Protein AF-A0A416V7M0-F1 (afdb_monomer_lite)

Struc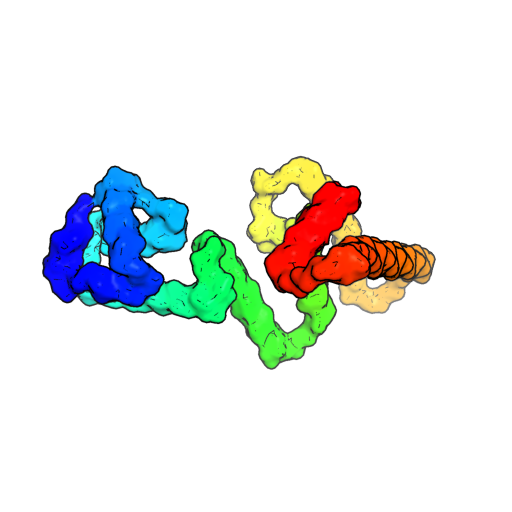ture (mmCIF, N/CA/C/O backbone):
data_AF-A0A416V7M0-F1
#
_entry.id   AF-A0A416V7M0-F1
#
loop_
_atom_site.group_PDB
_atom_site.id
_atom_site.type_symbol
_atom_site.label_atom_id
_atom_site.label_alt_id
_atom_site.label_comp_id
_atom_site.label_asym_id
_atom_site.label_entity_id
_atom_site.label_seq_id
_atom_site.pdbx_PDB_ins_code
_atom_site.Cartn_x
_atom_site.Cartn_y
_atom_site.Cartn_z
_atom_site.occupancy
_atom_site.B_iso_or_equiv
_atom_site.auth_seq_id
_atom_site.auth_comp_id
_atom_site.auth_asym_id
_atom_site.auth_atom_id
_atom_site.pdbx_PDB_model_num
ATOM 1 N N . MET A 1 1 ? -27.512 7.266 23.190 1.00 80.06 1 MET A N 1
ATOM 2 C CA . MET A 1 1 ? -26.837 6.676 24.370 1.00 80.06 1 MET A CA 1
ATOM 3 C C . MET A 1 1 ? -26.016 7.768 25.047 1.00 80.06 1 MET A C 1
ATOM 5 O O . MET A 1 1 ? -25.569 8.649 24.335 1.00 80.06 1 MET A O 1
ATOM 9 N N . ASP A 1 2 ? -25.856 7.752 26.376 1.00 90.38 2 ASP A N 1
ATOM 10 C CA . ASP A 1 2 ? -24.913 8.641 27.085 1.00 90.38 2 ASP A CA 1
ATOM 11 C C . ASP A 1 2 ? -23.669 7.822 27.453 1.00 90.38 2 ASP A C 1
ATOM 13 O O . ASP A 1 2 ? -23.669 7.055 28.424 1.00 90.38 2 ASP A O 1
ATOM 17 N N . ILE A 1 3 ? -22.623 7.954 26.639 1.00 91.94 3 ILE A N 1
ATOM 18 C CA . ILE A 1 3 ? -21.370 7.204 26.756 1.00 91.94 3 ILE A CA 1
ATOM 19 C C . ILE A 1 3 ? -20.669 7.562 28.067 1.00 91.94 3 ILE A C 1
ATOM 21 O O . ILE A 1 3 ? -20.147 6.688 28.759 1.00 91.94 3 ILE A O 1
ATOM 25 N N . LYS A 1 4 ? -20.701 8.834 28.481 1.00 91.19 4 LYS A N 1
ATOM 26 C CA . LYS A 1 4 ? -20.051 9.277 29.726 1.00 91.19 4 LYS A CA 1
ATOM 27 C C . LYS A 1 4 ? -20.715 8.672 30.958 1.00 91.19 4 LYS A C 1
ATOM 29 O O . LYS A 1 4 ? -20.049 8.428 31.969 1.00 91.19 4 LYS A O 1
ATOM 34 N N . ARG A 1 5 ? -22.033 8.473 30.924 1.00 91.56 5 ARG A N 1
ATOM 35 C CA . ARG A 1 5 ? -22.774 7.784 31.985 1.00 91.56 5 ARG A CA 1
ATOM 36 C C . ARG A 1 5 ? -22.501 6.283 31.970 1.00 91.56 5 ARG A C 1
ATOM 38 O O . ARG A 1 5 ? -22.288 5.724 33.043 1.00 91.56 5 ARG A O 1
ATOM 45 N N . TYR A 1 6 ? -22.458 5.660 30.795 1.00 92.44 6 TYR A N 1
ATOM 46 C CA . TYR A 1 6 ? -22.129 4.240 30.656 1.00 92.44 6 TYR A CA 1
ATOM 47 C C . TYR A 1 6 ? -20.731 3.914 31.204 1.00 92.44 6 TYR A C 1
ATOM 49 O O . TYR A 1 6 ? -20.615 3.069 32.089 1.00 92.44 6 TYR A O 1
ATOM 57 N N . LEU A 1 7 ? -19.698 4.660 30.790 1.00 92.81 7 LEU A N 1
ATOM 58 C CA . LEU A 1 7 ? -18.319 4.485 31.269 1.00 92.81 7 LEU A CA 1
ATOM 59 C C . LEU A 1 7 ? -18.220 4.581 32.799 1.00 92.81 7 LEU A C 1
ATOM 61 O O . LEU A 1 7 ? -17.583 3.746 33.440 1.00 92.81 7 LEU A O 1
ATOM 65 N N . ARG A 1 8 ? -18.922 5.551 33.405 1.00 92.06 8 ARG A N 1
ATOM 66 C CA . ARG A 1 8 ? -19.025 5.665 34.870 1.00 92.06 8 ARG A CA 1
ATOM 67 C C . ARG A 1 8 ? -19.707 4.451 35.501 1.00 92.06 8 ARG A C 1
ATOM 69 O O . ARG A 1 8 ? -19.264 4.006 36.554 1.00 92.06 8 ARG A O 1
ATOM 76 N N . GLY A 1 9 ? -20.747 3.915 34.862 1.00 90.62 9 GLY A N 1
ATOM 77 C CA . GLY A 1 9 ? -21.463 2.720 35.314 1.00 90.62 9 GLY A CA 1
ATOM 78 C C . GLY A 1 9 ? -20.586 1.467 35.374 1.00 90.62 9 GLY A C 1
ATOM 79 O O . GLY A 1 9 ? -20.743 0.666 36.290 1.00 90.62 9 GLY A O 1
ATOM 80 N N . ILE A 1 10 ? -19.620 1.334 34.462 1.00 92.19 10 ILE A N 1
ATOM 81 C CA . ILE A 1 10 ? -18.652 0.222 34.444 1.00 92.19 10 ILE A CA 1
ATOM 82 C C . ILE A 1 10 ? -17.321 0.554 35.146 1.00 92.19 10 ILE A C 1
ATOM 84 O O . ILE A 1 10 ? -16.416 -0.279 35.207 1.00 92.19 10 ILE A O 1
ATOM 88 N N . GLY A 1 11 ? -17.199 1.753 35.725 1.00 91.94 11 GLY A N 1
ATOM 89 C CA . GLY A 1 11 ? -16.024 2.183 36.484 1.00 91.94 11 GLY A CA 1
ATOM 90 C C . GLY A 1 11 ? -14.789 2.485 35.632 1.00 91.94 11 GLY A C 1
ATOM 91 O O . GLY A 1 11 ? -13.674 2.323 36.119 1.00 91.94 11 GLY A O 1
ATOM 92 N N . ILE A 1 12 ? -14.970 2.905 34.378 1.00 92.00 12 ILE A N 1
ATOM 93 C CA . ILE A 1 12 ? -13.888 3.311 33.473 1.00 92.00 12 ILE A CA 1
ATOM 94 C C . ILE A 1 12 ? -13.884 4.830 33.350 1.00 92.00 12 ILE A C 1
ATOM 96 O O . ILE A 1 12 ? -14.918 5.453 33.093 1.00 92.00 12 ILE A O 1
ATOM 100 N N . THR A 1 13 ? -12.717 5.452 33.526 1.00 92.25 13 THR A N 1
ATOM 101 C CA . THR A 1 13 ? -12.607 6.893 33.310 1.00 92.25 13 THR A CA 1
ATOM 102 C C . THR A 1 13 ? -12.435 7.190 31.825 1.00 92.25 13 THR A C 1
ATOM 104 O O . THR A 1 13 ? -11.845 6.425 31.065 1.00 92.25 13 THR A O 1
ATOM 107 N N . GLN A 1 14 ? -12.900 8.359 31.392 1.00 91.62 14 GLN A N 1
ATOM 108 C CA . GLN A 1 14 ? -12.634 8.818 30.029 1.00 91.62 14 GLN A CA 1
ATOM 109 C C . GLN A 1 14 ? -11.123 8.993 29.756 1.00 91.62 14 GLN A C 1
ATOM 111 O O . GLN A 1 14 ? -10.710 8.996 28.604 1.00 91.62 14 GLN A O 1
ATOM 116 N N . THR A 1 15 ? -10.294 9.159 30.793 1.00 92.56 15 THR A N 1
ATOM 117 C CA . THR A 1 15 ? -8.835 9.247 30.640 1.00 92.56 15 THR A CA 1
ATOM 118 C C . THR A 1 15 ? -8.250 7.880 30.340 1.00 92.56 15 THR A C 1
ATOM 120 O O . THR A 1 15 ? -7.436 7.770 29.432 1.00 92.56 15 THR A O 1
ATOM 123 N N . ASP A 1 16 ? -8.727 6.837 31.020 1.00 91.00 16 ASP A N 1
ATOM 124 C CA . ASP A 1 16 ? -8.324 5.462 30.722 1.00 91.00 16 ASP A CA 1
ATOM 125 C C . ASP A 1 16 ? -8.718 5.074 29.295 1.00 91.00 16 ASP A C 1
ATOM 127 O O . ASP A 1 16 ? -7.913 4.495 28.570 1.00 91.00 16 ASP A O 1
ATOM 131 N N . LEU A 1 17 ? -9.932 5.447 28.871 1.00 93.44 17 LEU A N 1
ATOM 132 C CA . LEU A 1 17 ? -10.401 5.240 27.500 1.00 93.44 17 LEU A CA 1
ATOM 133 C C . LEU A 1 17 ? -9.522 5.985 26.485 1.00 93.44 17 LEU A C 1
ATOM 135 O O . LEU A 1 17 ? -9.071 5.381 25.519 1.00 93.44 17 LEU A O 1
ATOM 139 N N . ALA A 1 18 ? -9.240 7.272 26.712 1.00 93.94 18 ALA A N 1
ATOM 140 C CA . ALA A 1 18 ? -8.410 8.070 25.808 1.00 93.94 18 ALA A CA 1
ATOM 141 C C . ALA A 1 18 ? -6.999 7.493 25.670 1.00 93.94 18 ALA A C 1
ATOM 143 O O . ALA A 1 18 ? -6.513 7.329 24.556 1.00 93.94 18 ALA A O 1
ATOM 144 N N . ASN A 1 19 ? -6.383 7.119 26.794 1.00 91.75 19 ASN A N 1
ATOM 145 C CA . ASN A 1 19 ? -5.049 6.531 26.809 1.00 91.75 19 ASN A CA 1
ATOM 146 C C . ASN A 1 19 ? -5.011 5.203 26.047 1.00 91.75 19 ASN A C 1
ATOM 148 O O . ASN A 1 19 ? -4.091 4.984 25.273 1.00 91.75 19 ASN A O 1
ATOM 152 N N . ARG A 1 20 ? -6.011 4.331 26.226 1.00 91.06 20 ARG A N 1
ATOM 153 C CA . ARG A 1 20 ? -6.075 3.034 25.528 1.00 91.06 20 ARG A CA 1
ATOM 154 C C . ARG A 1 20 ? -6.369 3.158 24.036 1.00 91.06 20 ARG A C 1
ATOM 156 O O . ARG A 1 20 ? -5.958 2.296 23.273 1.00 91.06 20 ARG A O 1
ATOM 163 N N . LEU A 1 21 ? -7.069 4.215 23.633 1.00 92.31 21 LEU A N 1
ATOM 164 C CA . LEU A 1 21 ? -7.324 4.531 22.228 1.00 92.31 21 LEU A CA 1
ATOM 165 C C . LEU A 1 21 ? -6.233 5.413 21.602 1.00 92.31 21 LEU A C 1
ATOM 167 O O . LEU A 1 21 ? -6.394 5.825 20.462 1.00 92.31 21 LEU A O 1
ATOM 171 N N . HIS A 1 22 ? -5.168 5.745 22.342 1.00 91.50 22 HIS A N 1
ATOM 172 C CA . HIS A 1 22 ? -4.097 6.652 21.907 1.00 91.50 22 HIS A CA 1
ATOM 173 C C . HIS A 1 22 ? -4.629 8.012 21.404 1.00 91.50 22 HIS A C 1
ATOM 175 O O . HIS A 1 22 ? -4.076 8.653 20.511 1.00 91.50 22 HIS A O 1
ATOM 181 N N . LEU A 1 23 ? -5.721 8.489 22.008 1.00 92.50 23 LEU A N 1
ATOM 182 C CA . LEU A 1 23 ? -6.356 9.759 21.679 1.00 92.50 23 LEU A CA 1
ATOM 183 C C . LEU A 1 23 ? -6.034 10.822 22.723 1.00 92.50 23 LEU A C 1
ATOM 185 O O . LEU A 1 23 ? -5.986 10.566 23.927 1.00 92.50 23 LEU A O 1
ATOM 189 N N . SER A 1 24 ? -5.940 12.072 22.272 1.00 94.00 24 SER A N 1
ATOM 190 C CA . SER A 1 24 ? -6.002 13.197 23.200 1.00 94.00 24 SER A CA 1
ATOM 191 C C . SER A 1 24 ? -7.387 13.258 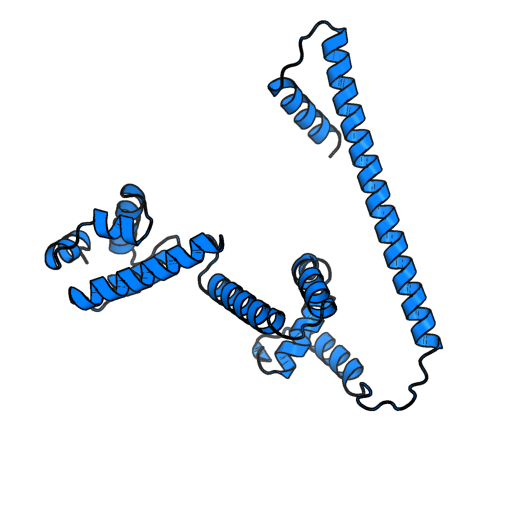23.861 1.00 94.00 24 SER A C 1
ATOM 193 O O . SER A 1 24 ? -8.406 12.926 23.245 1.00 94.00 24 SER A O 1
ATOM 195 N N . ARG A 1 25 ? -7.449 13.736 25.109 1.00 93.88 25 ARG A N 1
ATOM 196 C CA . ARG A 1 25 ? -8.721 13.967 25.813 1.00 93.88 25 ARG A CA 1
ATOM 197 C C . ARG A 1 25 ? -9.705 14.828 25.004 1.00 93.88 25 ARG A C 1
ATOM 199 O O . ARG A 1 25 ? -10.850 14.397 24.874 1.00 93.88 25 ARG A O 1
ATOM 206 N N . PRO A 1 26 ? -9.291 15.971 24.419 1.00 95.69 26 PRO A N 1
ATOM 207 C CA . PRO A 1 26 ? -10.157 16.752 23.538 1.00 95.69 26 PRO A CA 1
ATOM 208 C C . PRO A 1 26 ? -10.666 15.971 22.322 1.00 95.69 26 PRO A C 1
ATOM 210 O O . PRO A 1 26 ? -11.843 16.080 21.984 1.00 95.69 26 PRO A O 1
ATOM 213 N N . THR A 1 27 ? -9.812 15.162 21.685 1.00 94.06 27 THR A N 1
ATOM 214 C CA . THR A 1 27 ? -10.209 14.350 20.523 1.00 94.06 27 THR A CA 1
ATOM 215 C C . THR A 1 27 ? -11.259 13.315 20.911 1.00 94.06 27 THR A C 1
ATOM 217 O O . THR A 1 27 ? -12.282 13.212 20.239 1.00 94.06 27 THR A O 1
ATOM 220 N N . LEU A 1 28 ? -11.060 12.607 22.029 1.00 95.56 28 LEU A N 1
ATOM 221 C CA . LEU A 1 28 ? -12.043 11.650 22.537 1.00 95.56 28 LEU A CA 1
ATOM 222 C C . LEU A 1 28 ? -13.387 12.329 22.837 1.00 95.56 28 LEU A C 1
ATOM 224 O O . LEU A 1 28 ? -14.432 11.818 22.446 1.00 95.56 28 LEU A O 1
ATOM 228 N N . ASP A 1 29 ? -13.377 13.473 23.524 1.00 94.81 29 ASP A N 1
ATOM 229 C CA . ASP A 1 29 ? -14.609 14.195 23.863 1.00 94.81 29 ASP A CA 1
ATOM 230 C C . ASP A 1 29 ? -15.341 14.707 22.603 1.00 94.81 29 ASP A C 1
ATOM 232 O O . ASP A 1 29 ? -16.577 14.688 22.560 1.00 94.81 29 ASP A O 1
ATOM 236 N N . SER A 1 30 ? -14.598 15.089 21.558 1.00 95.06 30 SER A N 1
ATOM 237 C CA . SER A 1 30 ? -15.151 15.418 20.238 1.00 95.06 30 SER A CA 1
ATOM 238 C C . SER A 1 30 ? -15.817 14.204 19.580 1.00 95.06 30 SER A C 1
ATOM 240 O O . SER A 1 30 ? -16.979 14.287 19.183 1.00 95.06 30 SER A O 1
ATOM 242 N N . TYR A 1 31 ? -15.134 13.054 19.540 1.00 95.62 31 TYR A N 1
ATOM 243 C CA . TYR A 1 31 ? -15.673 11.818 18.959 1.00 95.62 31 TYR A CA 1
ATOM 244 C C . TYR A 1 31 ? -16.894 11.296 19.713 1.00 95.62 31 TYR A C 1
ATOM 246 O O . TYR A 1 31 ? -17.899 10.993 19.081 1.00 95.62 31 TYR A O 1
ATOM 254 N N . ILE A 1 32 ? -16.879 11.287 21.050 1.00 95.31 32 ILE A N 1
ATOM 255 C CA . ILE A 1 32 ? -18.069 10.949 21.848 1.00 95.31 32 ILE A CA 1
ATOM 256 C C . ILE A 1 32 ? -19.243 11.845 21.444 1.00 95.31 32 ILE A C 1
ATOM 258 O O . ILE A 1 32 ? -20.316 11.347 21.117 1.00 95.31 32 ILE A O 1
ATOM 262 N N . SER A 1 33 ? -19.024 13.161 21.390 1.00 94.94 33 SER A N 1
ATOM 263 C CA . SER 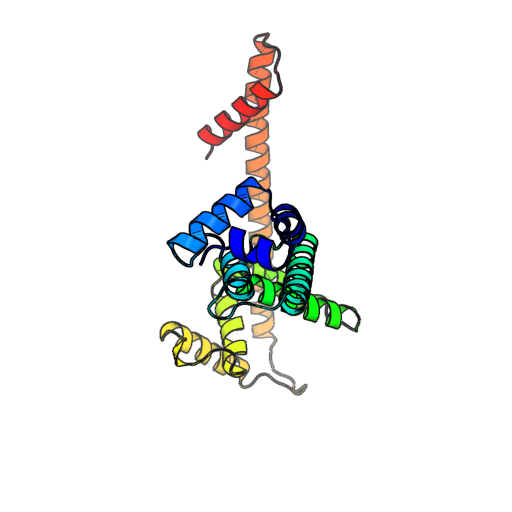A 1 33 ? -20.080 14.117 21.039 1.00 94.94 33 SER A CA 1
ATOM 264 C C . SER A 1 33 ? -20.609 13.921 19.615 1.00 94.94 33 SER A C 1
ATOM 266 O O . SER A 1 33 ? -21.794 14.137 19.363 1.00 94.94 33 SER A O 1
ATOM 268 N N . GLN A 1 34 ? -19.742 13.562 18.667 1.00 95.56 34 GLN A N 1
ATOM 269 C CA . GLN A 1 34 ? -20.115 13.310 17.277 1.00 95.56 34 GLN A CA 1
ATOM 270 C C . GLN A 1 34 ? -20.912 12.004 17.141 1.00 95.56 34 GLN A C 1
ATOM 272 O O . GLN A 1 34 ? -21.977 11.992 16.514 1.00 95.56 34 GLN A O 1
ATOM 277 N N . TYR A 1 35 ? -20.431 10.935 17.774 1.00 95.56 35 TYR A N 1
ATOM 278 C CA . TYR A 1 35 ? -21.045 9.614 17.736 1.00 95.56 35 TYR A CA 1
ATOM 279 C C . TYR A 1 35 ? -22.410 9.600 18.434 1.00 95.56 35 TYR A C 1
ATOM 281 O O . TYR A 1 35 ? -23.381 9.116 17.868 1.00 95.56 35 TYR A O 1
ATOM 289 N N . GLU A 1 36 ? -22.551 10.238 19.601 1.00 93.81 36 GLU A N 1
ATOM 290 C CA . GLU A 1 36 ? -23.847 10.347 20.294 1.00 93.81 36 GLU A CA 1
ATOM 291 C C . GLU A 1 36 ? -24.911 11.094 19.471 1.00 93.81 36 GLU A C 1
ATOM 293 O O . GLU A 1 36 ? -26.104 10.828 19.623 1.00 93.81 36 GLU A O 1
ATOM 298 N N . LYS A 1 37 ? -24.493 12.028 18.602 1.00 93.19 37 LYS A N 1
ATOM 299 C CA . LYS A 1 37 ? -25.394 12.814 17.743 1.00 93.19 37 LYS A CA 1
ATOM 300 C C . LYS A 1 37 ? -25.773 12.108 16.447 1.00 93.19 37 LYS A C 1
ATOM 302 O O . LYS A 1 37 ? -26.892 12.285 15.978 1.00 93.19 37 LYS A O 1
ATOM 307 N N . THR A 1 38 ? -24.825 11.410 15.827 1.00 92.12 38 THR A N 1
ATOM 308 C CA . THR A 1 38 ? -24.955 10.954 14.430 1.00 92.12 38 THR A CA 1
ATOM 309 C C . THR A 1 38 ? -24.792 9.451 14.247 1.00 92.12 38 THR A C 1
ATOM 311 O O . THR A 1 38 ? -25.120 8.947 13.177 1.00 92.12 38 THR A O 1
ATOM 314 N N . GLY A 1 39 ? -24.280 8.744 15.257 1.00 90.12 39 GLY A N 1
ATOM 315 C CA . GLY A 1 39 ? -23.864 7.346 15.148 1.00 90.12 39 GLY A CA 1
ATOM 316 C C . GLY A 1 39 ? -22.697 7.130 14.183 1.00 90.12 39 GLY A C 1
ATOM 317 O O . GLY A 1 39 ? -22.510 6.018 13.717 1.00 90.12 39 GLY A O 1
ATOM 318 N N . LYS A 1 40 ? -21.967 8.191 13.810 1.00 92.31 40 LYS A N 1
ATOM 319 C CA . LYS A 1 40 ? -20.886 8.146 12.818 1.00 92.31 40 LYS A CA 1
ATOM 320 C C . LYS A 1 40 ? -19.697 8.993 13.243 1.00 92.31 40 LYS A C 1
ATOM 322 O O . LYS A 1 40 ? -19.869 9.996 13.939 1.00 92.31 40 LYS A O 1
ATOM 327 N N . LEU A 1 41 ? -18.502 8.632 12.785 1.00 92.94 41 LEU A N 1
ATOM 328 C CA . LEU A 1 41 ? -17.268 9.393 13.000 1.00 92.94 41 LEU A CA 1
ATOM 329 C C . LEU A 1 41 ? -16.597 9.746 11.673 1.00 92.94 41 LEU A C 1
ATOM 331 O O . LEU A 1 41 ? -16.829 9.122 10.647 1.00 92.94 41 LEU A O 1
ATOM 335 N N . SER A 1 42 ? -15.756 10.783 11.685 1.00 86.38 42 SER A N 1
ATOM 336 C CA . SER A 1 42 ? -15.027 11.196 10.478 1.00 86.38 42 SER A CA 1
ATOM 337 C C . SER A 1 42 ? -13.911 10.227 10.085 1.00 86.38 42 SER A C 1
ATOM 339 O O . SER A 1 42 ? -13.600 10.122 8.905 1.00 86.38 42 SER A O 1
ATOM 341 N N . LYS A 1 43 ? -13.307 9.532 11.059 1.00 89.50 43 LYS A N 1
ATOM 342 C CA . LYS A 1 43 ? -12.309 8.481 10.824 1.00 89.50 43 LYS A CA 1
ATOM 343 C C . LYS A 1 43 ? -12.981 7.113 10.934 1.00 89.50 43 LYS A C 1
ATOM 345 O O . LYS A 1 43 ? -13.411 6.747 12.030 1.00 89.50 43 LYS A O 1
ATOM 350 N N . LYS A 1 44 ? -13.021 6.345 9.838 1.00 90.88 44 LYS A N 1
ATOM 351 C CA . LYS A 1 44 ? -13.729 5.055 9.777 1.00 90.88 44 LYS A CA 1
ATOM 352 C C . LYS A 1 44 ? -13.202 4.035 10.787 1.00 90.88 44 LYS A C 1
ATOM 354 O O . LYS A 1 44 ? -13.997 3.367 11.437 1.00 90.88 44 LYS A O 1
ATOM 359 N N . LYS A 1 45 ? -11.881 3.982 11.000 1.00 90.56 45 LYS A N 1
ATOM 360 C CA . LYS A 1 45 ? -11.255 3.155 12.052 1.00 90.56 45 LYS A CA 1
ATOM 361 C C . LYS A 1 45 ? -11.872 3.400 13.428 1.00 90.56 45 LYS A C 1
ATOM 363 O O . LYS A 1 45 ? -12.274 2.464 14.110 1.00 90.56 45 LYS A O 1
ATOM 368 N N . TYR A 1 46 ? -11.985 4.667 13.822 1.00 92.44 46 TYR A N 1
ATOM 369 C CA . TYR A 1 46 ? -12.580 5.021 15.107 1.00 92.44 46 TYR A CA 1
ATOM 370 C C . TYR A 1 46 ? -14.093 4.817 15.120 1.00 92.44 46 TYR A C 1
ATOM 372 O O . TYR A 1 46 ? -14.621 4.477 16.171 1.00 92.44 46 TYR A O 1
ATOM 380 N N . GLU A 1 47 ? -14.783 4.977 13.986 1.00 94.19 47 GLU A N 1
ATOM 381 C CA . GLU A 1 47 ? -16.202 4.615 13.867 1.00 94.19 47 GLU A CA 1
ATOM 382 C C . GLU A 1 47 ? -16.415 3.136 14.209 1.00 94.19 47 GLU A C 1
ATOM 384 O O . GLU A 1 47 ? -17.152 2.848 15.143 1.00 94.19 47 GLU A O 1
ATOM 389 N N . LEU A 1 48 ? -15.674 2.219 13.574 1.00 92.12 48 LEU A N 1
ATOM 390 C CA . LEU A 1 48 ? -15.761 0.775 13.842 1.00 92.12 48 LEU A CA 1
ATOM 391 C C . LEU A 1 48 ? -15.435 0.422 15.302 1.00 92.12 48 LEU A C 1
ATOM 393 O O . LEU A 1 48 ? -16.072 -0.447 15.903 1.00 92.12 48 LEU A O 1
ATOM 397 N N . ILE A 1 49 ? -14.452 1.108 15.893 1.00 92.94 49 ILE A N 1
ATOM 398 C CA . ILE A 1 49 ? -14.120 0.963 17.316 1.00 92.94 49 ILE A CA 1
ATOM 399 C C . ILE A 1 49 ? -15.303 1.400 18.188 1.00 92.94 49 ILE A C 1
ATOM 401 O O . ILE A 1 49 ? -15.657 0.705 19.139 1.00 92.94 49 ILE A O 1
ATOM 405 N N . PHE A 1 50 ? -15.915 2.544 17.888 1.00 94.19 50 PHE A N 1
ATOM 406 C CA . PHE A 1 50 ? -17.048 3.060 18.654 1.00 94.19 50 PHE A CA 1
ATOM 407 C C . PHE A 1 50 ? -18.298 2.197 18.475 1.00 94.19 50 PHE A C 1
ATOM 409 O O . PHE A 1 50 ? -18.968 1.935 19.470 1.00 94.19 50 PHE A O 1
ATOM 416 N N . ASP A 1 51 ? -18.556 1.691 17.270 1.00 92.88 51 ASP A N 1
ATOM 417 C CA . ASP A 1 51 ? -19.618 0.720 16.992 1.00 92.88 51 ASP A CA 1
ATOM 418 C C . ASP A 1 51 ? -19.435 -0.542 17.847 1.00 92.88 51 ASP A C 1
ATOM 420 O O . ASP A 1 51 ? -20.379 -1.028 18.470 1.00 92.88 51 ASP A O 1
ATOM 424 N N . SER A 1 52 ? -18.196 -1.030 17.961 1.00 91.06 52 SER A N 1
ATOM 425 C CA . SER A 1 52 ? -17.863 -2.222 18.753 1.00 91.06 52 SER A CA 1
ATOM 426 C C . SER A 1 52 ? -17.973 -1.997 20.267 1.00 91.06 52 SER A C 1
ATOM 428 O O . SER A 1 52 ? -18.286 -2.926 21.008 1.00 91.06 52 SER A O 1
ATOM 430 N N . LEU A 1 53 ? -17.699 -0.779 20.746 1.00 91.75 53 LEU A N 1
ATOM 431 C CA . LEU A 1 53 ? -17.703 -0.440 22.176 1.00 91.75 53 LEU A CA 1
ATOM 432 C C . LEU A 1 53 ? -19.061 0.072 22.684 1.00 91.75 53 LEU A C 1
ATOM 434 O O . LEU A 1 53 ? -19.374 -0.086 23.866 1.00 91.75 53 LEU A O 1
ATOM 438 N N . PHE A 1 54 ? -19.832 0.739 21.824 1.00 92.31 54 PHE A N 1
ATOM 439 C CA . PHE A 1 54 ? -21.014 1.530 22.187 1.00 92.31 54 PHE A CA 1
ATOM 440 C C . PHE A 1 54 ? -22.188 1.357 21.210 1.00 92.31 54 PHE A C 1
ATOM 442 O O . PHE A 1 54 ? -23.079 2.211 21.178 1.00 92.31 54 PHE A O 1
ATOM 449 N N . GLY A 1 55 ? -22.174 0.311 20.382 1.00 85.31 55 GLY A N 1
ATOM 450 C CA . GLY A 1 55 ? -23.276 -0.040 19.489 1.00 85.31 55 GLY A CA 1
ATOM 451 C C . GLY A 1 55 ? -24.529 -0.517 20.233 1.00 85.31 55 GLY A C 1
ATOM 452 O O . GLY A 1 55 ? -24.768 -0.187 21.395 1.00 85.31 55 GLY A O 1
ATOM 453 N N . ASP A 1 56 ? -25.352 -1.318 19.559 1.00 79.12 56 ASP A N 1
ATOM 454 C CA . ASP A 1 56 ? -26.707 -1.642 20.030 1.00 79.12 56 ASP A CA 1
ATOM 455 C C . ASP A 1 56 ? -26.753 -2.439 21.345 1.00 79.12 56 ASP A C 1
ATOM 457 O O . ASP A 1 56 ? -27.740 -2.369 22.082 1.00 79.12 56 ASP A O 1
ATOM 461 N N . THR A 1 57 ? -25.694 -3.192 21.660 1.00 81.62 57 THR A N 1
ATOM 462 C CA . THR A 1 57 ? -25.611 -4.002 22.883 1.00 81.62 57 THR A CA 1
ATOM 463 C C . THR A 1 57 ? -24.540 -3.451 23.813 1.00 81.62 57 THR A C 1
ATOM 465 O O . THR A 1 57 ? -23.366 -3.387 23.459 1.00 81.62 57 THR A O 1
ATOM 468 N N . LEU A 1 58 ? -24.942 -3.076 25.031 1.00 83.69 58 LEU A N 1
ATOM 469 C CA . LEU A 1 58 ? -24.003 -2.633 26.058 1.00 83.69 58 LEU A CA 1
ATOM 470 C C . LEU A 1 58 ? -23.180 -3.813 26.569 1.00 83.69 58 LEU A C 1
ATOM 472 O O . LEU A 1 58 ? -23.737 -4.787 27.072 1.00 83.69 58 LEU A O 1
ATOM 476 N N . LEU A 1 59 ? -21.860 -3.672 26.504 1.00 89.06 59 LEU A N 1
ATOM 477 C CA . LEU A 1 59 ? -20.922 -4.646 27.047 1.00 89.06 59 LEU A CA 1
ATOM 478 C C . LEU A 1 59 ? -20.925 -4.603 28.580 1.00 89.06 59 LEU A C 1
ATOM 480 O O . LEU A 1 59 ? -21.046 -3.532 29.194 1.00 89.06 59 LEU A O 1
ATOM 484 N N . SER A 1 60 ? -20.743 -5.760 29.210 1.00 89.88 60 SER A N 1
ATOM 485 C CA . SER A 1 60 ? -20.348 -5.830 30.615 1.00 89.88 60 SER A CA 1
ATOM 486 C C . SER A 1 60 ? -18.956 -5.218 30.815 1.00 89.88 60 SER A C 1
ATOM 488 O O . SER A 1 60 ? -18.216 -4.954 29.867 1.00 89.88 60 SER A O 1
ATOM 490 N N . LYS A 1 61 ? -18.573 -4.977 32.073 1.00 91.62 61 LYS A N 1
ATOM 491 C CA . LYS A 1 61 ? -17.261 -4.399 32.389 1.00 91.62 61 LYS A CA 1
ATOM 492 C C . LYS A 1 61 ? -16.108 -5.242 31.833 1.00 91.62 61 LYS A C 1
ATOM 494 O O . LYS A 1 61 ? -15.173 -4.673 31.277 1.00 91.62 61 LYS A O 1
ATOM 499 N N . ASP A 1 62 ? -16.175 -6.560 31.993 1.00 92.25 62 ASP A N 1
ATOM 500 C CA . ASP A 1 62 ? -15.094 -7.460 31.585 1.00 92.25 62 ASP A CA 1
ATOM 501 C C . ASP A 1 62 ? -14.993 -7.533 30.056 1.00 92.25 62 ASP A C 1
ATOM 503 O O . ASP A 1 62 ? -13.905 -7.348 29.513 1.00 92.25 62 ASP A O 1
ATOM 507 N N . GLU A 1 63 ? -16.129 -7.654 29.362 1.00 92.88 63 GLU A N 1
ATOM 508 C CA . GLU A 1 63 ? -16.193 -7.604 27.892 1.00 92.88 63 GLU A CA 1
ATOM 509 C C . GLU A 1 63 ? -15.667 -6.269 27.348 1.00 92.88 63 GLU A C 1
ATOM 511 O O . GLU A 1 63 ? -14.912 -6.238 26.377 1.00 92.88 63 GLU A O 1
ATOM 516 N N . PHE A 1 64 ? -16.012 -5.151 27.994 1.00 94.00 64 PHE A N 1
ATOM 517 C CA . PHE A 1 64 ? -15.520 -3.837 27.591 1.00 94.00 64 PHE A CA 1
ATOM 518 C C . PHE A 1 64 ? -14.000 -3.724 27.762 1.00 94.00 64 PHE A C 1
ATOM 520 O O . PHE A 1 64 ? -13.319 -3.186 26.889 1.00 94.00 64 PHE A O 1
ATOM 527 N N . ILE A 1 65 ? -13.454 -4.223 28.880 1.00 91.44 65 ILE A N 1
ATOM 528 C CA . ILE A 1 65 ? -12.009 -4.214 29.157 1.00 91.44 65 ILE A CA 1
ATOM 529 C C . ILE A 1 65 ? -11.246 -5.094 28.158 1.00 91.44 65 ILE A C 1
ATOM 531 O O . ILE A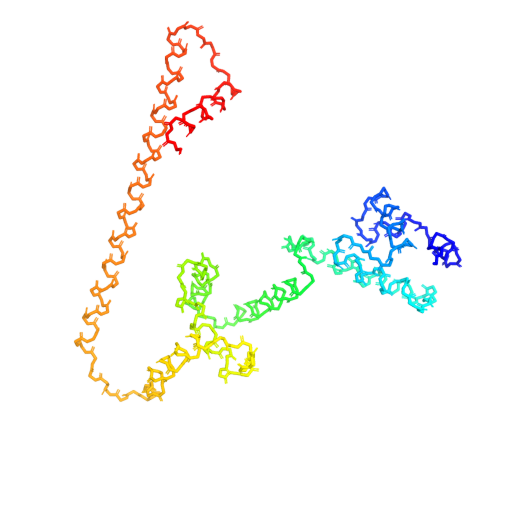 1 65 ? -10.166 -4.706 27.708 1.00 91.44 65 ILE A O 1
ATOM 535 N N . GLU A 1 66 ? -11.790 -6.253 27.798 1.00 92.25 66 GLU A N 1
ATOM 536 C CA . GLU A 1 66 ? -11.199 -7.121 26.780 1.00 92.25 66 GLU A CA 1
ATOM 537 C C . GLU A 1 66 ? -11.209 -6.439 25.406 1.00 92.25 66 GLU A C 1
ATOM 539 O O . GLU A 1 66 ? -10.160 -6.306 24.769 1.00 92.25 66 GLU A O 1
ATOM 544 N N . MET A 1 67 ? -12.365 -5.911 24.993 1.00 92.38 67 MET A N 1
ATOM 545 C CA . MET A 1 67 ? -12.533 -5.241 23.704 1.00 92.38 67 MET A CA 1
ATOM 546 C C . MET A 1 67 ? -11.578 -4.053 23.552 1.00 92.38 67 MET A C 1
ATOM 548 O O . MET A 1 67 ? -10.853 -3.951 22.563 1.00 92.38 67 MET A O 1
ATOM 552 N N . ILE A 1 68 ? -11.505 -3.175 24.556 1.00 92.00 68 ILE A N 1
ATOM 553 C CA . ILE A 1 68 ? -10.612 -2.013 24.504 1.00 92.00 68 ILE A CA 1
ATOM 554 C C . ILE A 1 68 ? -9.131 -2.410 24.536 1.00 92.00 68 ILE A C 1
ATOM 556 O O . ILE A 1 68 ? -8.295 -1.707 23.971 1.00 92.00 68 ILE A O 1
ATOM 560 N N . SER A 1 69 ? -8.782 -3.529 25.181 1.00 91.06 69 SER A N 1
ATOM 561 C CA . SER A 1 69 ? -7.415 -4.054 25.152 1.00 91.06 69 SER A CA 1
ATOM 562 C C . SER A 1 69 ? -7.047 -4.557 23.756 1.00 91.06 69 SER A C 1
ATOM 564 O O . SER A 1 69 ? -5.947 -4.281 23.280 1.00 91.06 69 SER A O 1
ATOM 566 N N . ASN A 1 70 ? -7.965 -5.254 23.084 1.00 90.88 70 ASN A N 1
ATOM 567 C CA . ASN A 1 70 ? -7.769 -5.723 21.713 1.00 90.88 70 ASN A CA 1
ATOM 568 C C . ASN A 1 70 ? -7.632 -4.550 20.738 1.00 90.88 70 ASN A C 1
ATOM 570 O O . ASN A 1 70 ? -6.696 -4.523 19.941 1.00 90.88 70 ASN A O 1
ATOM 574 N N . VAL A 1 71 ? -8.493 -3.538 20.863 1.00 90.44 71 VAL A N 1
ATOM 575 C CA . VAL A 1 71 ? -8.411 -2.308 20.064 1.00 90.44 71 VAL A CA 1
ATOM 576 C C . VAL A 1 71 ? -7.093 -1.569 20.304 1.00 90.44 71 VAL A C 1
ATOM 578 O O . VAL A 1 71 ? -6.424 -1.202 19.343 1.00 90.44 71 VAL A O 1
ATOM 581 N N . GLY A 1 72 ? -6.674 -1.388 21.561 1.00 88.94 72 GLY A N 1
ATOM 582 C CA . GLY A 1 72 ? -5.401 -0.728 21.873 1.00 88.94 72 GLY A CA 1
ATOM 583 C C . GLY A 1 72 ? -4.191 -1.453 21.270 1.00 88.94 72 GLY A C 1
ATOM 584 O O . GLY A 1 72 ? -3.266 -0.810 20.773 1.00 88.94 72 GLY A O 1
ATOM 585 N N . ASN A 1 73 ? -4.222 -2.790 21.229 1.00 89.44 73 ASN A N 1
ATOM 586 C CA . ASN A 1 73 ? -3.199 -3.587 20.552 1.00 89.44 73 ASN A CA 1
ATOM 587 C C . ASN A 1 73 ? -3.192 -3.365 19.032 1.00 89.44 73 ASN A C 1
ATOM 589 O O .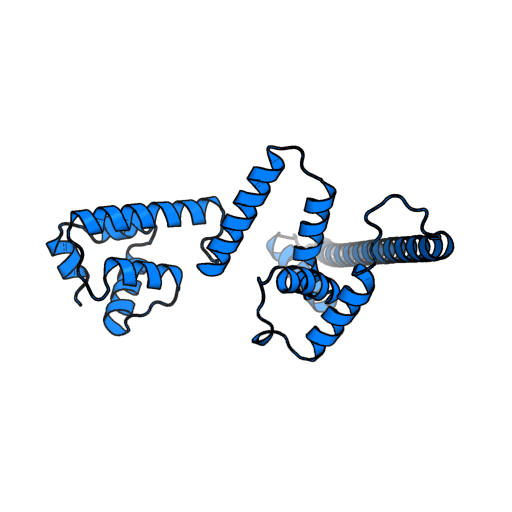 ASN A 1 73 ? -2.111 -3.287 18.452 1.00 89.44 73 ASN A O 1
ATOM 593 N N . LEU A 1 74 ? -4.362 -3.256 18.392 1.00 88.62 74 LEU A N 1
ATOM 594 C CA . LEU A 1 74 ? -4.466 -2.961 16.957 1.00 88.62 74 LEU A CA 1
ATOM 595 C C . LEU A 1 74 ? -3.916 -1.566 16.638 1.00 88.62 74 LEU A C 1
ATOM 597 O O . LEU A 1 74 ? -3.054 -1.443 15.778 1.00 88.62 74 LEU A O 1
ATOM 601 N N . ILE A 1 75 ? -4.305 -0.542 17.403 1.00 89.94 75 ILE A N 1
ATOM 602 C CA . ILE A 1 75 ? -3.790 0.829 17.234 1.00 89.94 75 ILE A CA 1
ATOM 603 C C . ILE A 1 75 ? -2.267 0.866 17.418 1.00 89.94 75 ILE A C 1
ATOM 605 O O . ILE A 1 75 ? -1.553 1.464 16.619 1.00 89.94 75 ILE A O 1
ATOM 609 N N . SER A 1 76 ? -1.750 0.160 18.426 1.00 90.19 76 SER A N 1
ATOM 610 C CA . SER A 1 76 ? -0.304 0.053 18.648 1.00 90.19 76 SER A CA 1
ATOM 611 C C . SER A 1 76 ? 0.421 -0.644 17.488 1.00 90.19 76 SER A C 1
ATOM 613 O O . SER A 1 76 ? 1.577 -0.332 17.200 1.00 90.19 76 SER A O 1
ATOM 615 N N . GLN A 1 77 ? -0.219 -1.616 16.825 1.00 89.50 77 GLN A N 1
ATOM 616 C CA . GLN A 1 77 ? 0.341 -2.238 15.623 1.00 89.50 77 GLN A CA 1
ATOM 617 C C . GLN A 1 77 ? 0.337 -1.270 14.441 1.00 89.50 77 GLN A C 1
ATOM 619 O O . GLN A 1 77 ? 1.357 -1.180 13.758 1.00 89.50 77 GLN A O 1
ATOM 624 N N . ASP A 1 78 ? -0.749 -0.529 14.241 1.00 90.50 78 ASP A N 1
ATOM 625 C CA . ASP A 1 78 ? -0.854 0.470 13.177 1.00 90.50 78 ASP A CA 1
ATOM 626 C C . ASP A 1 78 ? 0.236 1.539 13.308 1.00 90.50 78 ASP A C 1
ATOM 628 O O . ASP A 1 78 ? 0.946 1.826 12.344 1.00 90.50 78 ASP A O 1
ATOM 632 N N . GLU A 1 79 ? 0.447 2.059 14.520 1.00 90.88 79 GLU A N 1
ATOM 633 C CA . GLU A 1 79 ? 1.512 3.023 14.815 1.00 90.88 79 GLU A CA 1
ATOM 634 C C . GLU A 1 79 ? 2.905 2.438 14.572 1.00 90.88 79 GLU A C 1
ATOM 636 O O . GLU A 1 79 ? 3.777 3.099 14.010 1.00 90.88 79 GLU A O 1
ATOM 641 N N . LYS A 1 80 ? 3.127 1.173 14.951 1.00 93.44 80 LYS A N 1
ATOM 642 C CA . LYS A 1 80 ? 4.408 0.484 14.731 1.00 93.44 80 LYS A CA 1
ATOM 643 C C . LYS A 1 80 ? 4.767 0.376 13.247 1.00 93.44 80 LYS A C 1
ATOM 645 O O . LYS A 1 80 ? 5.955 0.336 12.921 1.00 93.44 80 LYS A O 1
ATOM 650 N N . TYR A 1 81 ? 3.769 0.260 12.376 1.00 92.50 81 TYR A N 1
ATOM 651 C CA . TYR A 1 81 ? 3.959 0.151 10.931 1.00 92.50 81 TYR A CA 1
ATOM 652 C C . TYR A 1 81 ? 3.742 1.461 10.175 1.00 92.50 81 TYR A C 1
ATOM 654 O O . TYR A 1 81 ? 3.903 1.459 8.958 1.00 92.50 81 TYR A O 1
ATOM 662 N N . ASP A 1 82 ? 3.439 2.554 10.880 1.00 92.19 82 ASP A N 1
ATOM 663 C CA . ASP A 1 82 ? 3.127 3.863 10.299 1.00 92.19 82 ASP A CA 1
ATOM 664 C C . ASP A 1 82 ? 1.955 3.807 9.296 1.00 92.19 82 ASP A C 1
ATOM 666 O O . ASP A 1 82 ? 1.987 4.391 8.216 1.00 92.19 82 ASP A O 1
ATOM 670 N N . VAL A 1 83 ? 0.906 3.052 9.650 1.00 92.75 83 VAL A N 1
ATOM 671 C CA . VAL A 1 83 ? -0.304 2.849 8.824 1.00 92.75 83 VAL A CA 1
ATOM 672 C C . VAL A 1 83 ? -1.580 3.384 9.480 1.00 92.75 83 VAL A C 1
ATOM 674 O O . VAL A 1 83 ? -2.694 3.093 9.043 1.00 92.75 83 VAL A O 1
ATOM 677 N N . SER A 1 84 ? -1.445 4.207 10.519 1.00 87.44 84 SER A N 1
ATOM 678 C CA . SER A 1 84 ? -2.577 4.769 11.269 1.00 87.44 84 SER A CA 1
ATOM 679 C C . SER A 1 84 ? -3.524 5.620 10.415 1.00 87.44 84 SER A C 1
ATOM 681 O O . SER A 1 84 ? -4.709 5.713 10.732 1.00 87.44 84 SER A O 1
ATOM 683 N N . GLU A 1 85 ? -3.027 6.215 9.327 1.00 89.69 85 GLU A N 1
ATOM 684 C CA . GLU A 1 85 ? -3.825 7.029 8.398 1.00 89.69 85 GLU A CA 1
ATOM 685 C C . GLU A 1 85 ? -4.463 6.226 7.253 1.00 89.69 85 GLU A C 1
ATOM 687 O O . GLU A 1 85 ? -5.250 6.788 6.498 1.00 89.69 85 GLU A O 1
ATOM 692 N N . LEU A 1 86 ? -4.152 4.931 7.115 1.00 92.31 86 LEU A N 1
ATOM 693 C CA . LEU A 1 86 ? -4.834 4.070 6.147 1.00 92.31 86 LEU A CA 1
ATOM 694 C C . LEU A 1 86 ? -6.261 3.763 6.607 1.00 92.31 86 LEU A C 1
ATOM 696 O O . LEU A 1 86 ? -6.535 3.701 7.809 1.00 92.31 86 LEU A O 1
ATOM 700 N N . GLU A 1 87 ? -7.154 3.507 5.654 1.00 92.56 87 GLU A N 1
ATOM 701 C CA . GLU A 1 87 ? -8.469 2.938 5.948 1.00 92.56 87 GLU A CA 1
ATOM 702 C C . GLU A 1 87 ? -8.329 1.495 6.482 1.00 92.56 87 GLU A C 1
ATOM 704 O O . GLU A 1 87 ? -7.277 0.861 6.299 1.00 92.56 87 GLU A O 1
ATOM 709 N N . PRO A 1 88 ? -9.334 0.962 7.204 1.00 89.62 88 PRO A N 1
ATOM 710 C CA . PRO A 1 88 ? -9.270 -0.384 7.777 1.00 89.62 88 PRO A CA 1
ATOM 711 C C . PRO A 1 88 ? -8.921 -1.464 6.743 1.00 89.62 88 PRO A C 1
ATOM 713 O O . PRO A 1 88 ? -7.999 -2.247 6.961 1.00 89.62 88 PRO A O 1
ATOM 716 N N . GLU A 1 89 ? -9.590 -1.454 5.591 1.00 92.06 89 GLU A N 1
ATOM 717 C CA . GLU A 1 89 ? -9.415 -2.451 4.532 1.00 92.06 89 GLU A CA 1
ATOM 718 C C . GLU A 1 89 ? -7.999 -2.401 3.932 1.00 92.06 89 GLU A C 1
ATOM 720 O O . GLU A 1 89 ? -7.376 -3.436 3.681 1.00 92.06 89 GLU A O 1
ATOM 725 N N . ASP A 1 90 ? -7.451 -1.195 3.771 1.00 94.19 90 ASP A N 1
ATOM 726 C CA . ASP A 1 90 ? -6.085 -0.981 3.284 1.00 94.19 90 ASP A CA 1
ATOM 727 C C . ASP A 1 90 ? -5.035 -1.409 4.316 1.00 94.19 90 ASP A C 1
ATOM 729 O O . ASP A 1 90 ? -3.971 -1.925 3.962 1.00 94.19 90 ASP A O 1
ATOM 733 N N . THR A 1 91 ? -5.337 -1.229 5.603 1.00 93.75 91 THR A N 1
ATOM 734 C CA . THR A 1 91 ? -4.480 -1.681 6.709 1.00 93.75 91 THR A CA 1
ATOM 735 C C . THR A 1 91 ? -4.399 -3.203 6.731 1.00 93.75 91 THR A C 1
ATOM 737 O O . THR A 1 91 ? -3.303 -3.766 6.801 1.00 93.75 91 THR A O 1
ATOM 740 N N . ASP A 1 92 ? -5.539 -3.880 6.593 1.00 92.25 92 ASP A N 1
ATOM 741 C CA . ASP A 1 92 ? -5.603 -5.338 6.514 1.00 92.25 92 ASP A CA 1
ATOM 742 C C . ASP A 1 92 ? -4.844 -5.871 5.293 1.00 92.25 92 ASP A C 1
ATOM 744 O O . ASP A 1 92 ? -4.065 -6.829 5.405 1.00 92.25 92 ASP A O 1
ATOM 748 N N . LEU A 1 93 ? -5.000 -5.222 4.133 1.00 94.44 93 LEU A N 1
ATOM 749 C CA . LEU A 1 93 ? -4.254 -5.558 2.922 1.00 94.44 93 LEU A CA 1
ATOM 750 C C . LEU A 1 93 ? -2.744 -5.391 3.135 1.00 94.44 93 LEU A C 1
ATOM 752 O O . LEU A 1 93 ? -1.978 -6.320 2.855 1.00 94.44 93 LEU A O 1
ATOM 756 N N . PHE A 1 94 ? -2.310 -4.248 3.675 1.00 95.00 94 PHE A N 1
ATOM 757 C CA . PHE A 1 94 ? -0.906 -3.977 3.985 1.00 95.00 94 PHE A CA 1
ATOM 758 C C . PHE A 1 94 ? -0.322 -5.046 4.915 1.00 95.00 94 PHE A C 1
ATOM 760 O O . PHE A 1 94 ? 0.730 -5.625 4.628 1.00 95.00 94 PHE A O 1
ATOM 767 N N . MET A 1 95 ? -1.022 -5.355 6.007 1.00 93.62 95 MET A N 1
ATOM 768 C CA . MET A 1 95 ? -0.577 -6.333 6.997 1.00 93.62 95 MET A CA 1
ATOM 769 C C . MET A 1 95 ? -0.520 -7.748 6.417 1.00 93.62 95 MET A C 1
ATOM 771 O O . MET A 1 95 ? 0.418 -8.501 6.705 1.00 93.62 95 MET A O 1
ATOM 775 N N . SER A 1 96 ? -1.472 -8.107 5.553 1.00 94.69 96 SER A N 1
ATOM 776 C CA . SER A 1 96 ? -1.478 -9.382 4.834 1.00 94.69 96 SER A CA 1
ATOM 777 C C . SER A 1 96 ? -0.278 -9.510 3.890 1.00 94.69 96 SER A C 1
ATOM 779 O O . SER A 1 96 ? 0.446 -10.511 3.944 1.00 94.69 96 SER A O 1
ATOM 781 N N . VAL A 1 97 ? -0.001 -8.475 3.088 1.00 94.00 97 VAL A N 1
ATOM 782 C CA . VAL A 1 97 ? 1.167 -8.425 2.195 1.00 94.00 97 VAL A CA 1
ATOM 783 C C . VAL A 1 97 ? 2.461 -8.514 2.999 1.00 94.00 97 VAL A C 1
ATOM 785 O O . VAL A 1 97 ? 3.302 -9.365 2.708 1.00 94.00 97 VAL A O 1
ATOM 788 N N . LEU A 1 98 ? 2.605 -7.712 4.058 1.00 93.81 98 LEU A N 1
ATOM 789 C CA . LEU A 1 98 ? 3.782 -7.719 4.925 1.00 93.81 98 LEU A CA 1
ATOM 790 C C . LEU A 1 98 ? 4.028 -9.101 5.542 1.00 93.81 98 LEU A C 1
ATOM 792 O O . LEU A 1 98 ? 5.164 -9.582 5.557 1.00 93.81 98 LEU A O 1
ATOM 796 N N . ARG A 1 99 ? 2.975 -9.753 6.044 1.00 93.94 99 ARG A N 1
ATOM 797 C CA . ARG A 1 99 ? 3.051 -11.107 6.606 1.00 93.94 99 ARG A CA 1
ATOM 798 C C . ARG A 1 99 ? 3.523 -12.113 5.559 1.00 93.94 99 ARG A C 1
ATOM 800 O O . ARG A 1 99 ? 4.443 -12.878 5.841 1.00 93.94 99 ARG A O 1
ATOM 807 N N . ASN A 1 100 ? 2.945 -12.089 4.360 1.00 94.00 100 ASN A N 1
ATOM 808 C CA . ASN A 1 100 ? 3.322 -13.000 3.278 1.00 94.00 100 ASN A CA 1
ATOM 809 C C . ASN A 1 100 ? 4.767 -12.769 2.823 1.00 94.00 100 ASN A C 1
ATOM 811 O O . ASN A 1 100 ? 5.530 -13.723 2.697 1.00 94.00 100 ASN A O 1
ATOM 815 N N . MET A 1 101 ? 5.176 -11.506 2.670 1.00 93.44 101 MET A N 1
ATOM 816 C CA . MET A 1 101 ? 6.550 -11.144 2.323 1.00 93.44 101 MET A CA 1
ATOM 817 C C . MET A 1 101 ? 7.547 -11.633 3.371 1.00 93.44 101 MET A C 1
ATOM 819 O O . MET A 1 101 ? 8.569 -12.203 3.005 1.00 93.44 101 MET A O 1
ATOM 823 N N . ARG A 1 102 ? 7.258 -11.429 4.663 1.00 92.50 102 ARG A N 1
ATOM 824 C CA . ARG A 1 102 ? 8.117 -11.905 5.757 1.00 92.50 102 ARG A CA 1
ATOM 825 C C . ARG A 1 102 ? 8.232 -13.421 5.762 1.00 92.50 102 ARG A C 1
ATOM 827 O O . ARG A 1 102 ? 9.340 -13.933 5.886 1.00 92.50 102 ARG A O 1
ATOM 834 N N . ASN A 1 103 ? 7.109 -14.118 5.612 1.00 93.81 103 ASN A N 1
ATOM 835 C CA . ASN A 1 103 ? 7.090 -15.575 5.583 1.00 93.81 103 ASN A CA 1
ATOM 836 C C . ASN A 1 103 ? 7.919 -16.121 4.412 1.00 93.81 103 ASN A C 1
ATOM 838 O O . ASN A 1 103 ? 8.699 -17.043 4.622 1.00 93.81 103 ASN A O 1
ATOM 842 N N . ASP A 1 104 ? 7.810 -15.537 3.216 1.00 94.12 104 ASP A N 1
ATOM 843 C CA . ASP A 1 104 ? 8.609 -15.949 2.054 1.00 94.12 104 ASP A CA 1
ATOM 844 C C . ASP A 1 104 ? 10.106 -15.635 2.245 1.00 94.12 104 ASP A C 1
ATOM 846 O O . ASP A 1 104 ? 10.948 -16.508 2.043 1.00 94.12 104 ASP A O 1
ATOM 850 N N . MET A 1 105 ? 10.453 -14.447 2.762 1.00 92.94 105 MET A N 1
ATOM 851 C CA . MET A 1 105 ? 11.851 -14.034 2.981 1.00 92.94 105 MET A CA 1
ATOM 852 C C . MET A 1 105 ? 12.618 -14.888 3.997 1.00 92.94 105 MET A C 1
ATOM 854 O O . MET A 1 105 ? 13.842 -14.979 3.902 1.00 92.94 105 MET A O 1
ATOM 858 N N . VAL A 1 106 ? 11.931 -15.497 4.970 1.00 92.19 106 VAL A N 1
ATOM 859 C CA . VAL A 1 106 ? 12.545 -16.446 5.920 1.00 92.19 106 VAL A CA 1
ATOM 860 C C . VAL A 1 106 ? 12.998 -17.736 5.214 1.00 92.19 106 VAL A C 1
ATOM 862 O O . VAL A 1 106 ? 13.870 -18.443 5.719 1.00 92.19 106 VAL A O 1
ATOM 865 N N . HIS A 1 107 ? 12.451 -18.025 4.033 1.00 86.31 107 HIS A N 1
ATOM 866 C CA . HIS A 1 107 ? 12.783 -19.181 3.207 1.00 86.31 107 HIS A CA 1
ATOM 867 C C . HIS A 1 107 ? 13.638 -18.774 1.985 1.00 86.31 107 HIS A C 1
ATOM 869 O O . HIS A 1 107 ? 14.194 -17.675 1.896 1.00 86.31 107 HIS A O 1
ATOM 875 N N . SER A 1 108 ? 13.788 -19.693 1.024 1.00 82.50 108 SER A N 1
ATOM 876 C CA . SER A 1 108 ? 14.466 -19.440 -0.253 1.00 82.50 108 SER A CA 1
ATOM 877 C C . SER A 1 108 ? 13.586 -18.578 -1.161 1.00 82.50 108 SER A C 1
ATOM 879 O O . SER A 1 108 ? 12.851 -19.094 -2.001 1.00 82.50 108 SER A O 1
ATOM 881 N N . HIS A 1 109 ? 13.682 -17.266 -0.998 1.00 91.88 109 HIS A N 1
ATOM 882 C CA . HIS A 1 109 ? 12.911 -16.293 -1.759 1.00 91.88 109 HIS A CA 1
ATOM 883 C C . HIS A 1 109 ? 13.592 -15.884 -3.080 1.00 91.88 109 HIS A C 1
ATOM 885 O O . HIS A 1 109 ? 14.815 -15.940 -3.228 1.00 91.88 109 HIS A O 1
ATOM 891 N N . SER A 1 110 ? 12.809 -15.414 -4.057 1.00 93.88 110 SER A N 1
ATOM 892 C CA . SER A 1 110 ? 13.330 -14.905 -5.336 1.00 93.88 110 SER A CA 1
ATOM 893 C C . SER A 1 110 ? 13.435 -13.383 -5.327 1.00 93.88 110 SER A C 1
ATOM 895 O O . SER A 1 110 ? 12.428 -12.681 -5.405 1.00 93.88 110 SER A O 1
ATOM 897 N N . THR A 1 111 ? 14.655 -12.837 -5.332 1.00 93.50 111 THR A N 1
ATOM 898 C CA . THR A 1 111 ? 14.884 -11.378 -5.382 1.00 93.50 111 THR A CA 1
ATOM 899 C C . THR A 1 111 ? 14.174 -10.698 -6.561 1.00 93.50 111 THR A C 1
ATOM 901 O O . THR A 1 111 ? 13.749 -9.547 -6.454 1.00 93.50 111 THR A O 1
ATOM 904 N N . ASN A 1 112 ? 14.019 -11.394 -7.691 1.00 94.25 112 ASN A N 1
ATOM 905 C CA . ASN A 1 112 ? 13.344 -10.843 -8.865 1.00 94.25 112 ASN A CA 1
ATOM 906 C C . ASN A 1 112 ? 11.837 -10.646 -8.643 1.00 94.25 112 ASN A C 1
ATOM 908 O O . ASN A 1 112 ? 11.293 -9.679 -9.170 1.00 94.25 112 ASN A O 1
ATOM 912 N N . ILE A 1 113 ? 11.186 -11.481 -7.824 1.00 93.69 113 ILE A N 1
ATOM 913 C CA . ILE A 1 113 ? 9.770 -11.306 -7.464 1.00 93.69 113 ILE A CA 1
ATOM 914 C C . ILE A 1 113 ? 9.579 -10.015 -6.667 1.00 93.69 113 ILE A C 1
ATOM 916 O O . ILE A 1 113 ? 8.723 -9.205 -7.003 1.00 93.69 113 ILE A O 1
ATOM 920 N N . TYR A 1 114 ? 10.439 -9.743 -5.687 1.00 94.12 114 TYR A N 1
ATOM 921 C CA . TYR A 1 114 ? 10.360 -8.502 -4.908 1.00 94.12 114 TYR A CA 1
ATOM 922 C C . TYR A 1 114 ? 10.674 -7.255 -5.735 1.00 94.12 114 TYR A C 1
ATOM 924 O O . TYR A 1 114 ? 10.026 -6.222 -5.579 1.00 94.12 114 TYR A O 1
ATOM 932 N N . ARG A 1 115 ? 11.637 -7.342 -6.663 1.00 94.19 115 ARG A N 1
ATOM 933 C CA . ARG A 1 115 ? 11.889 -6.260 -7.629 1.00 94.19 115 ARG A CA 1
ATOM 934 C C . ARG A 1 115 ? 10.670 -6.004 -8.512 1.00 94.19 115 ARG A C 1
ATOM 936 O O . ARG A 1 115 ? 10.346 -4.845 -8.753 1.00 94.19 115 ARG A O 1
ATOM 943 N N . TYR A 1 116 ? 9.997 -7.062 -8.962 1.00 93.44 116 TYR A N 1
ATOM 944 C CA . TYR A 1 116 ? 8.762 -6.955 -9.730 1.00 93.44 116 TYR A CA 1
ATOM 945 C C . TYR A 1 116 ? 7.644 -6.297 -8.911 1.00 93.44 116 TYR A C 1
ATOM 947 O O . TYR A 1 116 ? 7.093 -5.304 -9.372 1.00 93.44 116 TYR A O 1
ATOM 955 N N . ILE A 1 117 ? 7.388 -6.751 -7.677 1.00 92.69 117 ILE A N 1
ATOM 956 C CA . ILE A 1 117 ? 6.403 -6.139 -6.765 1.00 92.69 117 ILE A CA 1
ATOM 957 C C . ILE A 1 117 ? 6.679 -4.638 -6.591 1.00 92.69 117 ILE A C 1
ATOM 959 O O . ILE A 1 117 ? 5.774 -3.822 -6.752 1.00 92.69 117 ILE A O 1
ATOM 963 N N . ASN A 1 118 ? 7.937 -4.254 -6.349 1.00 92.69 118 ASN A N 1
ATOM 964 C CA . ASN A 1 118 ? 8.314 -2.846 -6.207 1.00 92.69 118 ASN A CA 1
ATOM 965 C C . ASN A 1 118 ? 8.023 -2.028 -7.473 1.00 92.69 118 ASN A C 1
ATOM 967 O O . ASN A 1 118 ? 7.510 -0.912 -7.380 1.00 92.69 118 ASN A O 1
ATOM 971 N N . ILE A 1 119 ? 8.337 -2.560 -8.659 1.00 91.06 119 ILE A N 1
ATOM 972 C CA . ILE A 1 119 ? 8.042 -1.884 -9.931 1.00 91.06 119 ILE A CA 1
ATOM 973 C C . ILE A 1 119 ? 6.530 -1.762 -10.137 1.00 91.06 119 ILE A C 1
ATOM 975 O O . ILE A 1 119 ? 6.076 -0.685 -10.518 1.00 91.06 119 ILE A O 1
ATOM 979 N N . MET A 1 120 ? 5.768 -2.820 -9.849 1.00 92.25 120 MET A N 1
ATOM 980 C CA . MET A 1 120 ? 4.309 -2.837 -9.972 1.00 92.25 120 MET A CA 1
ATOM 981 C C . MET A 1 120 ? 3.678 -1.755 -9.094 1.00 92.25 120 MET A C 1
ATOM 983 O O . MET A 1 120 ? 3.031 -0.853 -9.620 1.00 92.25 120 MET A O 1
ATOM 987 N N . ILE A 1 121 ? 3.949 -1.763 -7.784 1.00 92.06 121 ILE A N 1
ATOM 988 C CA . ILE A 1 121 ? 3.371 -0.802 -6.828 1.00 92.06 121 ILE A CA 1
ATOM 989 C C . ILE A 1 121 ? 3.750 0.643 -7.187 1.00 92.06 121 ILE A C 1
ATOM 991 O O . ILE A 1 121 ? 2.915 1.540 -7.115 1.00 92.06 121 ILE A O 1
ATOM 995 N N . SER A 1 122 ? 4.990 0.887 -7.622 1.00 90.62 122 SER A N 1
ATOM 996 C CA . SER A 1 122 ? 5.458 2.251 -7.918 1.00 90.62 122 SER A CA 1
ATOM 997 C C . SER A 1 122 ? 5.023 2.804 -9.283 1.00 90.62 122 SER A C 1
ATOM 999 O O . SER A 1 122 ? 5.158 4.010 -9.512 1.00 90.62 122 SER A O 1
ATOM 1001 N N . ASN A 1 123 ? 4.521 1.966 -10.201 1.00 89.69 123 ASN A N 1
ATOM 1002 C CA . ASN A 1 123 ? 4.264 2.386 -11.585 1.00 89.69 123 ASN A CA 1
ATOM 1003 C C . ASN A 1 123 ? 2.904 1.983 -12.166 1.00 89.69 123 ASN A C 1
ATOM 1005 O O . ASN A 1 123 ? 2.593 2.457 -13.257 1.00 89.69 123 ASN A O 1
ATOM 1009 N N . TYR A 1 124 ? 2.077 1.174 -11.496 1.00 90.69 124 TYR A N 1
ATOM 1010 C CA . TYR A 1 124 ? 0.821 0.694 -12.098 1.00 90.69 124 TYR A CA 1
ATOM 1011 C C . TYR A 1 124 ? -0.161 1.813 -12.490 1.00 90.69 124 TYR A C 1
ATOM 1013 O O . TYR A 1 124 ? -0.913 1.657 -13.445 1.00 90.69 124 TYR A O 1
ATOM 1021 N N . HIS A 1 125 ? -0.110 2.971 -11.823 1.00 88.31 125 HIS A N 1
ATOM 1022 C CA . HIS A 1 125 ? -0.897 4.150 -12.205 1.00 88.31 125 HIS A CA 1
ATOM 1023 C C . HIS A 1 125 ? -0.424 4.838 -13.496 1.00 88.31 125 HIS A C 1
ATOM 1025 O O . HIS A 1 125 ? -1.166 5.623 -14.077 1.00 88.31 125 HIS A O 1
ATOM 1031 N N . LYS A 1 126 ? 0.825 4.607 -13.913 1.00 88.81 126 LYS A N 1
ATOM 1032 C CA . LYS A 1 126 ? 1.432 5.227 -15.103 1.00 88.81 126 LYS A CA 1
ATOM 1033 C C . LYS A 1 126 ? 1.380 4.302 -16.314 1.00 88.81 126 LYS A C 1
ATOM 1035 O O . LYS A 1 126 ? 1.288 4.779 -17.437 1.00 88.81 126 LYS A O 1
ATOM 1040 N N . GLU A 1 127 ? 1.459 2.998 -16.072 1.00 87.12 127 GLU A N 1
ATOM 1041 C CA . GLU A 1 127 ? 1.544 1.964 -17.098 1.00 87.12 127 GLU A CA 1
ATOM 1042 C C . GLU A 1 127 ? 0.404 0.958 -16.902 1.00 87.12 127 GLU A C 1
ATOM 1044 O O . GLU A 1 127 ? 0.515 0.019 -16.111 1.00 87.12 127 GLU A O 1
ATOM 1049 N N . GLU A 1 128 ? -0.698 1.141 -17.641 1.00 88.50 128 GLU A N 1
ATOM 1050 C CA . GLU A 1 128 ? -1.930 0.348 -17.473 1.00 88.50 128 GLU A CA 1
ATOM 1051 C C . GLU A 1 128 ? -1.701 -1.167 -17.614 1.00 88.50 128 GLU A C 1
ATOM 1053 O O . GLU A 1 128 ? -2.403 -1.961 -16.991 1.00 88.50 128 GLU A O 1
ATOM 1058 N N . ILE A 1 129 ? -0.698 -1.582 -18.399 1.00 88.69 129 ILE A N 1
ATOM 1059 C CA . ILE A 1 129 ? -0.364 -2.998 -18.601 1.00 88.69 129 ILE A CA 1
ATOM 1060 C C . ILE A 1 129 ? -0.027 -3.718 -17.292 1.00 88.69 129 ILE A C 1
ATOM 1062 O O . ILE A 1 129 ? -0.342 -4.895 -17.155 1.00 88.69 129 ILE A O 1
ATOM 1066 N N . PHE A 1 130 ? 0.566 -3.030 -16.313 1.00 91.44 130 PHE A N 1
ATOM 1067 C CA . PHE A 1 130 ? 0.838 -3.619 -15.002 1.00 91.44 130 PHE A CA 1
ATOM 1068 C C . PHE A 1 130 ? -0.457 -3.986 -14.285 1.00 91.44 130 PHE A C 1
ATOM 1070 O O . PHE A 1 130 ? -0.569 -5.093 -13.763 1.00 91.44 130 PHE A O 1
ATOM 1077 N N . ARG A 1 131 ? -1.458 -3.105 -14.338 1.00 91.06 131 ARG A N 1
ATOM 1078 C CA . ARG A 1 131 ? -2.785 -3.387 -13.792 1.00 91.06 131 ARG A CA 1
ATOM 1079 C C . ARG A 1 131 ? -3.441 -4.562 -14.524 1.00 91.06 131 ARG A C 1
ATOM 1081 O O . ARG A 1 131 ? -3.803 -5.530 -13.876 1.00 91.06 131 ARG A O 1
ATOM 1088 N N . TYR A 1 132 ? -3.461 -4.557 -15.861 1.00 91.62 132 TYR A N 1
ATOM 1089 C CA . TYR A 1 132 ? -4.078 -5.645 -16.637 1.00 91.62 132 TYR A CA 1
ATOM 1090 C C . TYR A 1 132 ? -3.423 -7.015 -16.402 1.00 91.62 132 TYR A C 1
ATOM 1092 O O . TYR A 1 132 ? -4.114 -8.029 -16.363 1.00 91.62 13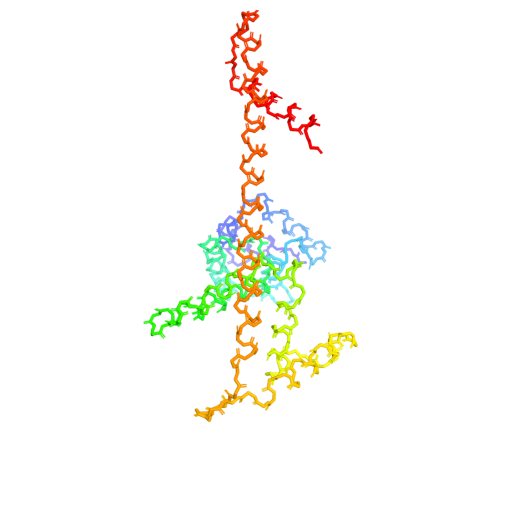2 TYR A O 1
ATOM 1100 N N . VAL A 1 133 ? -2.096 -7.065 -16.231 1.00 92.62 133 VAL A N 1
ATOM 1101 C CA . VAL A 1 133 ? -1.392 -8.313 -15.892 1.00 92.62 133 VAL A CA 1
ATOM 1102 C C . VAL A 1 133 ? -1.768 -8.795 -14.490 1.00 92.62 133 VAL A C 1
ATOM 1104 O O . VAL A 1 133 ? -1.961 -9.995 -14.306 1.00 92.62 133 VAL A O 1
ATOM 1107 N N . ALA A 1 134 ? -1.893 -7.893 -13.512 1.00 93.00 134 ALA A N 1
ATOM 1108 C CA . ALA A 1 134 ? -2.355 -8.254 -12.173 1.00 93.00 134 ALA A CA 1
ATOM 1109 C C . ALA A 1 134 ? -3.801 -8.772 -12.208 1.00 93.00 134 ALA A C 1
ATOM 1111 O O . ALA A 1 134 ? -4.053 -9.886 -11.751 1.00 93.00 134 ALA A O 1
ATOM 1112 N N . ASP A 1 135 ? -4.712 -8.020 -12.829 1.00 92.31 135 ASP A N 1
ATOM 1113 C CA . ASP A 1 135 ? -6.131 -8.369 -12.949 1.00 92.31 135 ASP A CA 1
ATOM 1114 C C . ASP A 1 135 ? -6.323 -9.717 -13.647 1.00 92.31 135 ASP A C 1
ATOM 1116 O O . ASP A 1 135 ? -7.145 -10.519 -13.220 1.00 92.31 135 ASP A O 1
ATOM 1120 N N . TYR A 1 136 ? -5.512 -10.025 -14.666 1.00 95.06 136 TYR A N 1
ATOM 1121 C CA . TYR A 1 136 ? -5.517 -11.330 -15.328 1.00 95.06 136 TYR A CA 1
ATOM 1122 C C . TYR A 1 136 ? -5.261 -12.486 -14.365 1.00 95.06 136 TYR A C 1
ATOM 1124 O O . TYR A 1 136 ? -6.022 -13.457 -14.347 1.00 95.06 136 TYR A O 1
ATOM 1132 N N . PHE A 1 137 ? -4.215 -12.392 -13.543 1.00 94.62 137 PHE A N 1
ATOM 1133 C CA . PHE A 1 137 ? -3.933 -13.447 -12.576 1.00 94.62 137 PHE A CA 1
ATOM 1134 C C . PHE A 1 137 ? -4.971 -13.480 -11.453 1.00 94.62 137 PHE A C 1
ATOM 1136 O O . PHE A 1 137 ? -5.341 -14.569 -11.024 1.00 94.62 137 PHE A O 1
ATOM 1143 N N . LEU A 1 138 ? -5.480 -12.334 -11.000 1.00 94.94 138 LEU A N 1
ATOM 1144 C CA . LEU A 1 138 ? -6.527 -12.297 -9.978 1.00 94.94 138 LEU A CA 1
ATOM 1145 C C . LEU A 1 138 ? -7.838 -12.918 -10.484 1.00 94.94 138 LEU A C 1
ATOM 1147 O O . LEU A 1 138 ? -8.419 -13.750 -9.789 1.00 94.94 138 LEU A O 1
ATOM 1151 N N . PHE A 1 139 ? -8.249 -12.600 -11.714 1.00 95.31 139 PHE A N 1
ATOM 1152 C CA . PHE A 1 139 ? -9.433 -13.166 -12.363 1.00 95.31 139 PHE A CA 1
ATOM 1153 C C . PHE A 1 139 ? -9.324 -14.686 -12.526 1.00 95.31 139 PHE A C 1
ATOM 1155 O O . PHE A 1 139 ? -10.220 -15.417 -12.111 1.00 95.31 139 PHE A O 1
ATOM 1162 N N . LEU A 1 140 ? -8.197 -15.194 -13.042 1.00 93.88 140 LEU A N 1
ATOM 1163 C CA . LEU A 1 140 ? -7.994 -16.642 -13.191 1.00 93.88 140 LEU A CA 1
ATOM 1164 C C . LEU A 1 140 ? -8.010 -17.408 -11.862 1.00 93.88 140 LEU A C 1
ATOM 1166 O O . LEU A 1 140 ? -8.331 -18.595 -11.850 1.00 93.88 140 LEU A O 1
ATOM 1170 N N . ASN A 1 141 ? -7.663 -16.748 -10.756 1.00 94.25 141 ASN A N 1
ATOM 1171 C CA . ASN A 1 141 ? -7.704 -17.335 -9.417 1.00 94.25 141 ASN A CA 1
ATOM 1172 C C . ASN A 1 141 ? -9.035 -17.076 -8.688 1.00 94.25 141 ASN A C 1
ATOM 1174 O O . ASN A 1 141 ? -9.146 -17.398 -7.507 1.00 94.25 141 ASN A O 1
ATOM 1178 N N . GLY A 1 142 ? -10.038 -16.503 -9.365 1.00 93.81 142 GLY A N 1
ATOM 1179 C CA . GLY A 1 142 ? -11.355 -16.222 -8.789 1.00 93.81 142 GLY A CA 1
ATOM 1180 C C . GLY A 1 142 ? -11.341 -15.153 -7.693 1.00 93.81 142 GLY A C 1
ATOM 1181 O O . GLY A 1 142 ? -12.223 -15.144 -6.841 1.00 93.81 142 GLY A O 1
ATOM 1182 N N . LEU A 1 143 ? -10.325 -14.284 -7.680 1.00 93.56 143 LEU A N 1
ATOM 1183 C CA . LEU A 1 143 ? -10.187 -13.188 -6.714 1.00 93.56 143 LEU A CA 1
ATOM 1184 C C . LEU A 1 143 ? -10.834 -11.882 -7.199 1.00 93.56 143 LEU A C 1
ATOM 1186 O O . LEU A 1 143 ? -10.944 -10.937 -6.425 1.00 93.56 143 LEU A O 1
ATOM 1190 N N . VAL A 1 144 ? -11.245 -11.834 -8.467 1.00 92.31 144 VAL A N 1
ATOM 1191 C CA . VAL A 1 144 ? -12.018 -10.748 -9.083 1.00 92.31 144 VAL A CA 1
ATOM 1192 C C . VAL A 1 144 ? -13.202 -11.385 -9.803 1.00 92.31 144 VAL A C 1
ATOM 1194 O O . VAL A 1 144 ? -13.003 -12.324 -10.578 1.00 92.31 144 VAL A O 1
ATOM 1197 N N . ASP A 1 145 ? -14.414 -10.897 -9.535 1.00 91.00 145 ASP A N 1
ATOM 1198 C CA . ASP A 1 145 ? -15.630 -11.371 -10.201 1.00 91.00 145 ASP A CA 1
ATOM 1199 C C . ASP A 1 145 ? -15.716 -10.807 -11.626 1.00 91.00 145 ASP A C 1
ATOM 1201 O O . ASP A 1 145 ? -15.303 -9.679 -11.891 1.00 91.00 145 ASP A O 1
ATOM 1205 N N . GLU A 1 146 ? -16.284 -11.574 -12.558 1.00 89.69 146 GLU A N 1
ATOM 1206 C CA . GLU A 1 146 ? -16.516 -11.100 -13.921 1.00 89.69 146 GLU A CA 1
ATOM 1207 C C . GLU A 1 146 ? -17.444 -9.874 -13.956 1.00 89.69 146 GLU A C 1
ATOM 1209 O O . GLU A 1 146 ? -17.300 -9.024 -14.842 1.00 89.69 146 GLU A O 1
ATOM 1214 N N . SER A 1 147 ? -18.379 -9.757 -13.002 1.00 92.44 147 SER A N 1
ATOM 1215 C CA . SER A 1 147 ? -19.296 -8.615 -12.907 1.00 92.44 147 SER A CA 1
ATOM 1216 C C . SER A 1 147 ? -18.585 -7.283 -12.699 1.00 92.44 147 SER A C 1
ATOM 1218 O O . SER A 1 147 ? -19.125 -6.242 -13.076 1.00 92.44 147 SER A O 1
ATOM 1220 N N . ASP A 1 148 ? -17.382 -7.320 -12.130 1.00 90.62 148 ASP A N 1
ATOM 1221 C CA . ASP A 1 148 ? -16.617 -6.135 -11.751 1.00 90.62 148 ASP A CA 1
ATOM 1222 C C . ASP A 1 148 ? -15.658 -5.681 -12.864 1.00 90.62 148 ASP A C 1
ATOM 1224 O O . ASP A 1 148 ? -14.989 -4.655 -12.737 1.00 90.62 148 ASP A O 1
ATOM 1228 N N . ILE A 1 149 ? -15.600 -6.420 -13.980 1.00 89.94 149 ILE A N 1
ATOM 1229 C CA . ILE A 1 149 ? -14.656 -6.190 -15.078 1.00 89.94 149 ILE A CA 1
ATOM 1230 C C . ILE A 1 149 ? -15.336 -5.425 -16.213 1.00 89.94 149 ILE A C 1
ATOM 1232 O O . ILE A 1 149 ? -16.310 -5.888 -16.817 1.00 89.94 149 ILE A O 1
ATOM 1236 N N . MET A 1 150 ? -14.774 -4.271 -16.580 1.00 90.75 150 MET A N 1
ATOM 1237 C CA . MET A 1 150 ? -15.276 -3.492 -17.711 1.00 90.75 150 MET A CA 1
ATOM 1238 C C . MET A 1 150 ? -15.020 -4.204 -19.047 1.00 90.75 150 MET A C 1
ATOM 1240 O O . MET A 1 150 ? -14.011 -4.877 -19.235 1.00 90.75 150 MET A O 1
ATOM 1244 N N . GLU A 1 151 ? -15.871 -3.971 -20.049 1.00 88.94 151 GLU A N 1
ATOM 1245 C CA . GLU A 1 151 ? -15.756 -4.628 -21.365 1.00 88.94 151 GLU A CA 1
ATOM 1246 C C . GLU A 1 151 ? -14.380 -4.424 -22.034 1.00 88.94 151 GLU A C 1
ATOM 1248 O O . GLU A 1 151 ? -13.803 -5.344 -22.613 1.00 88.94 151 GLU A O 1
ATOM 1253 N N . LYS A 1 152 ? -13.797 -3.223 -21.895 1.00 88.94 152 LYS A N 1
ATOM 1254 C CA . LYS A 1 152 ? -12.436 -2.928 -22.379 1.00 88.94 152 LYS A CA 1
ATOM 1255 C C . LYS A 1 152 ? -11.386 -3.809 -21.689 1.00 88.94 152 LYS A C 1
ATOM 1257 O O . LYS A 1 152 ? -10.434 -4.240 -22.333 1.00 88.94 152 LYS A O 1
ATOM 1262 N N . GLU A 1 153 ? -11.546 -4.070 -20.395 1.00 90.69 153 GLU A N 1
ATOM 1263 C CA . GLU A 1 153 ? -10.639 -4.909 -19.608 1.00 90.69 153 GLU A CA 1
ATOM 1264 C C . GLU A 1 153 ? -10.758 -6.373 -20.026 1.00 90.69 153 GLU A C 1
ATOM 1266 O O . GLU A 1 153 ? -9.729 -7.008 -20.253 1.00 90.69 153 GLU A O 1
ATOM 1271 N N . LYS A 1 154 ? -11.978 -6.868 -20.289 1.00 92.69 154 LYS A N 1
ATOM 1272 C CA . LYS A 1 154 ? -12.204 -8.226 -20.817 1.00 92.69 154 LYS A CA 1
ATOM 1273 C C . LYS A 1 154 ? -11.390 -8.505 -22.083 1.00 92.69 154 LYS A C 1
ATOM 1275 O O . LYS A 1 154 ? -10.785 -9.570 -22.200 1.00 92.69 154 LYS A O 1
ATOM 1280 N N . MET A 1 155 ? -11.304 -7.535 -22.998 1.00 93.00 155 MET A N 1
ATOM 1281 C CA . MET A 1 155 ? -10.473 -7.650 -24.205 1.00 93.00 155 MET A CA 1
ATOM 1282 C C . MET A 1 155 ? -8.988 -7.872 -23.869 1.00 93.00 155 MET A C 1
ATOM 1284 O O . MET A 1 155 ? -8.343 -8.728 -24.477 1.00 93.00 155 MET A O 1
ATOM 1288 N N . TYR A 1 156 ? -8.433 -7.132 -22.903 1.00 93.56 156 TYR A N 1
ATOM 1289 C CA . TYR A 1 156 ? -7.037 -7.305 -22.486 1.00 93.56 156 TYR A CA 1
ATOM 1290 C C . TYR A 1 156 ? -6.811 -8.631 -21.761 1.00 93.56 156 TYR A C 1
ATOM 1292 O O . TYR A 1 156 ? -5.803 -9.289 -22.014 1.00 93.56 156 TYR A O 1
ATOM 1300 N N . LEU A 1 157 ? -7.750 -9.057 -20.913 1.00 94.19 157 LEU A N 1
ATOM 1301 C CA . LEU A 1 157 ? -7.677 -10.355 -20.242 1.00 94.19 157 LEU A CA 1
ATOM 1302 C C . LEU A 1 157 ? -7.669 -11.507 -21.253 1.00 94.19 157 LEU A C 1
ATOM 1304 O O . LEU A 1 157 ? -6.841 -12.410 -21.148 1.00 94.19 157 LEU A O 1
ATOM 1308 N N . ALA A 1 158 ? -8.528 -11.443 -22.275 1.00 93.94 158 ALA A N 1
ATOM 1309 C CA . ALA A 1 158 ? -8.554 -12.420 -23.360 1.00 93.94 158 ALA A CA 1
ATOM 1310 C C . ALA A 1 158 ? -7.243 -12.426 -24.167 1.00 93.94 158 ALA A C 1
ATOM 1312 O O . ALA A 1 158 ? -6.732 -13.494 -24.500 1.00 93.94 158 ALA A O 1
ATOM 1313 N N . TYR A 1 159 ? -6.665 -11.250 -24.437 1.00 94.19 159 TYR A N 1
ATOM 1314 C CA . TYR A 1 159 ? -5.366 -11.140 -25.108 1.00 94.19 159 TYR A CA 1
ATOM 1315 C C . TYR A 1 159 ? -4.233 -11.773 -24.283 1.00 94.19 159 TYR A C 1
ATOM 1317 O O . TYR A 1 159 ? -3.405 -12.507 -24.821 1.00 94.19 159 TYR A O 1
ATOM 1325 N N . LEU A 1 160 ? -4.203 -11.530 -22.968 1.00 94.56 160 LEU A N 1
ATOM 1326 C CA . LEU A 1 160 ? -3.221 -12.138 -22.067 1.00 94.56 160 LEU A CA 1
ATOM 1327 C C . LEU A 1 160 ? -3.415 -13.654 -21.960 1.00 94.56 160 LEU A C 1
ATOM 1329 O O . LEU A 1 160 ? -2.433 -14.393 -22.011 1.00 94.56 160 LEU A O 1
ATOM 1333 N N . TYR A 1 161 ? -4.661 -14.129 -21.892 1.00 94.25 161 TYR A N 1
ATOM 1334 C CA . TYR A 1 161 ? -4.961 -15.558 -21.945 1.00 94.25 161 TYR A CA 1
ATOM 1335 C C . TYR A 1 161 ? -4.409 -16.191 -23.223 1.00 94.25 161 TYR A C 1
ATOM 1337 O O . TYR A 1 161 ? -3.713 -17.199 -23.155 1.00 94.25 161 TYR A O 1
ATOM 1345 N N . ASP A 1 162 ? -4.660 -15.585 -24.386 1.00 93.25 162 ASP A N 1
ATOM 1346 C CA . ASP A 1 162 ? -4.160 -16.092 -25.665 1.00 93.25 162 ASP A CA 1
ATOM 1347 C C . ASP A 1 162 ? -2.625 -16.160 -25.710 1.00 93.25 162 ASP A C 1
ATOM 1349 O O . ASP A 1 162 ? -2.063 -17.146 -26.191 1.00 93.25 162 ASP A O 1
ATOM 1353 N N . ALA A 1 163 ? -1.952 -15.161 -25.130 1.00 88.94 163 ALA A N 1
ATOM 1354 C CA . ALA A 1 163 ? -0.497 -15.115 -25.031 1.00 88.94 163 ALA A CA 1
ATOM 1355 C C . ALA A 1 163 ? 0.083 -16.180 -24.079 1.00 88.94 163 ALA A C 1
ATOM 1357 O O . ALA A 1 163 ? 1.150 -16.732 -24.353 1.00 88.94 163 ALA A O 1
ATOM 1358 N N . PHE A 1 164 ? -0.597 -16.482 -22.968 1.00 89.25 164 PHE A N 1
ATOM 1359 C CA . PHE A 1 164 ? -0.091 -17.391 -21.934 1.00 89.25 164 PHE A CA 1
ATOM 1360 C C . PHE A 1 164 ? -0.612 -18.831 -22.031 1.00 89.25 164 PHE A C 1
ATOM 1362 O O . PHE A 1 164 ? 0.024 -19.727 -21.480 1.00 89.25 164 PHE A O 1
ATOM 1369 N N . LYS A 1 165 ? -1.723 -19.102 -22.732 1.00 87.25 165 LYS A N 1
ATOM 1370 C CA . LYS A 1 165 ? -2.370 -20.434 -22.752 1.00 87.25 165 LYS A CA 1
ATOM 1371 C C . LYS A 1 165 ? -1.464 -21.562 -23.250 1.00 87.25 165 LYS A C 1
ATOM 1373 O O . LYS A 1 165 ? -1.645 -22.709 -22.861 1.00 87.25 165 LYS A O 1
ATOM 1378 N N . ASN A 1 166 ? -0.494 -21.228 -24.100 1.00 81.56 166 ASN A N 1
ATOM 1379 C CA . ASN A 1 166 ? 0.473 -22.165 -24.669 1.00 81.56 166 ASN A CA 1
ATOM 1380 C C . ASN A 1 166 ? 1.881 -21.967 -24.091 1.00 81.56 166 ASN A C 1
ATOM 1382 O O . ASN A 1 166 ? 2.858 -22.371 -24.724 1.00 81.56 166 ASN A O 1
ATOM 1386 N N . PHE A 1 167 ? 2.007 -21.309 -22.933 1.00 80.69 167 PHE A N 1
ATOM 1387 C CA . PHE A 1 167 ? 3.306 -21.088 -22.312 1.00 80.69 167 PHE A CA 1
ATOM 1388 C C . PHE A 1 167 ? 3.995 -22.443 -22.075 1.00 80.69 167 PHE A C 1
ATOM 1390 O O . PHE A 1 167 ? 3.419 -23.308 -21.410 1.00 80.69 167 PHE A O 1
ATOM 1397 N N . PRO A 1 168 ? 5.193 -22.672 -22.640 1.00 72.56 168 PRO A N 1
ATOM 1398 C CA . PRO A 1 168 ? 5.834 -23.975 -22.579 1.00 72.56 168 PRO A CA 1
ATOM 1399 C C . PRO A 1 168 ? 6.243 -24.283 -21.135 1.00 72.56 168 PRO A C 1
ATOM 1401 O O . PRO A 1 168 ? 7.115 -23.632 -20.566 1.00 72.56 168 PRO A O 1
ATOM 1404 N N . THR A 1 169 ? 5.595 -25.281 -20.535 1.00 69.00 169 THR A N 1
ATOM 1405 C CA . THR A 1 169 ? 5.897 -25.772 -19.179 1.00 69.00 169 THR A CA 1
ATOM 1406 C C . THR A 1 169 ? 6.985 -26.846 -19.165 1.00 69.00 169 THR A C 1
ATOM 1408 O O . THR A 1 169 ? 7.574 -27.120 -18.123 1.00 69.00 169 THR A O 1
ATOM 1411 N N . GLU A 1 170 ? 7.288 -27.427 -20.325 1.00 64.81 170 GLU A N 1
ATOM 1412 C CA . GLU A 1 170 ? 8.386 -28.368 -20.537 1.00 64.81 170 GLU A CA 1
ATOM 1413 C C . GLU A 1 170 ? 9.487 -27.712 -21.372 1.00 64.81 170 GLU A C 1
ATOM 1415 O O . GLU A 1 170 ? 9.216 -26.853 -22.211 1.00 64.81 170 GLU A O 1
ATOM 1420 N N . SER A 1 171 ? 10.729 -28.167 -21.189 1.00 56.84 171 SER A N 1
ATOM 1421 C CA . SER A 1 171 ? 11.936 -27.707 -21.891 1.00 56.84 171 SER A CA 1
ATOM 1422 C C . SER A 1 171 ? 11.973 -28.107 -23.374 1.00 56.84 171 SER A C 1
ATOM 1424 O O . SER A 1 171 ? 13.005 -28.556 -23.881 1.00 56.84 171 SER A O 1
ATOM 1426 N N . LYS A 1 172 ? 10.842 -28.031 -24.080 1.00 60.78 172 LYS A N 1
ATOM 1427 C CA . LYS A 1 172 ? 10.829 -28.202 -25.528 1.00 60.78 172 LYS A CA 1
ATOM 1428 C C . LYS A 1 172 ? 11.497 -26.976 -26.148 1.00 60.78 172 LYS A C 1
ATOM 1430 O O . LYS A 1 172 ? 11.194 -25.858 -25.729 1.00 60.78 172 LYS A O 1
ATOM 1435 N N . PRO A 1 173 ? 12.407 -27.165 -27.114 1.00 60.50 173 PRO A N 1
ATOM 1436 C CA . PRO A 1 173 ? 13.022 -26.050 -27.809 1.00 60.50 173 PRO A CA 1
ATOM 1437 C C . PRO A 1 173 ? 11.928 -25.266 -28.539 1.00 60.50 173 PRO A C 1
ATOM 1439 O O . PRO A 1 173 ? 11.331 -25.744 -29.499 1.00 60.50 173 PRO A O 1
ATOM 1442 N N . TYR A 1 174 ? 11.619 -24.087 -28.008 1.00 67.94 174 TYR A N 1
ATOM 1443 C CA . TYR A 1 174 ? 10.808 -23.070 -28.659 1.00 67.94 174 TYR A CA 1
ATOM 1444 C C . TYR A 1 174 ? 11.762 -22.249 -29.523 1.00 67.94 174 TYR A C 1
ATOM 1446 O O . TYR A 1 174 ? 12.730 -21.725 -28.986 1.00 67.94 174 TYR A O 1
ATOM 1454 N N . GLU A 1 175 ? 11.540 -22.167 -30.834 1.00 73.31 175 GLU A N 1
ATOM 1455 C CA . GLU A 1 175 ? 12.341 -21.301 -31.708 1.00 73.31 175 GLU A CA 1
ATOM 1456 C C . GLU A 1 175 ? 12.019 -19.841 -31.370 1.00 73.31 175 GLU A C 1
ATOM 1458 O O . GLU A 1 175 ? 10.911 -19.356 -31.607 1.00 73.31 175 GLU A O 1
ATOM 1463 N N . TYR A 1 176 ? 12.970 -19.155 -30.737 1.00 80.12 176 TYR A N 1
ATOM 1464 C CA . TYR A 1 176 ? 12.727 -17.873 -30.071 1.00 80.12 176 TYR A CA 1
ATOM 1465 C C . TYR A 1 176 ? 13.716 -16.789 -30.473 1.00 80.12 176 TYR A C 1
ATOM 1467 O O . TYR A 1 176 ? 13.536 -15.637 -30.087 1.00 80.12 176 TYR A O 1
ATOM 1475 N N . GLU A 1 177 ? 14.740 -17.132 -31.249 1.00 84.75 177 GLU A N 1
ATOM 1476 C CA . GLU A 1 177 ? 15.895 -16.301 -31.560 1.00 84.75 177 GLU A CA 1
ATOM 1477 C C . GLU A 1 177 ? 15.485 -14.934 -32.127 1.00 84.75 177 GLU A C 1
ATOM 1479 O O . GLU A 1 177 ? 15.871 -13.897 -31.582 1.00 84.75 177 GLU A O 1
ATOM 1484 N N . ASP A 1 178 ? 14.621 -14.904 -33.145 1.00 86.50 178 ASP A N 1
ATOM 1485 C CA . ASP A 1 178 ? 14.161 -13.652 -33.765 1.00 86.50 178 ASP A CA 1
ATOM 1486 C C . ASP A 1 178 ? 13.346 -12.777 -32.800 1.00 86.50 178 ASP A C 1
ATOM 1488 O O . ASP A 1 178 ? 13.455 -11.544 -32.792 1.00 86.50 178 ASP A O 1
ATOM 1492 N N . VAL A 1 179 ? 12.522 -13.405 -31.959 1.00 86.12 179 VAL A N 1
ATOM 1493 C CA . VAL A 1 179 ? 11.715 -12.710 -30.945 1.00 86.12 179 VAL A CA 1
ATOM 1494 C C . VAL A 1 179 ? 12.612 -12.195 -29.818 1.00 86.12 179 VAL A C 1
ATOM 1496 O O . VAL A 1 179 ? 12.426 -11.076 -29.337 1.00 86.12 179 VAL A O 1
ATOM 1499 N N . TYR A 1 180 ? 13.632 -12.961 -29.441 1.00 86.94 180 TYR A N 1
ATOM 1500 C CA . TYR A 1 180 ? 14.606 -12.598 -28.423 1.00 86.94 180 TYR A CA 1
ATOM 1501 C C . TYR A 1 180 ? 15.442 -11.393 -28.843 1.00 86.94 180 TYR A C 1
ATOM 1503 O O . TYR A 1 180 ? 15.633 -10.474 -28.048 1.00 86.94 180 TYR A O 1
ATOM 1511 N N . VAL A 1 181 ? 15.873 -11.332 -30.105 1.00 92.31 181 VAL A N 1
ATOM 1512 C CA . VAL A 1 181 ? 16.566 -10.153 -30.644 1.00 92.31 181 VAL A CA 1
ATOM 1513 C C . VAL A 1 181 ? 15.684 -8.908 -30.523 1.00 92.31 181 VAL A C 1
ATOM 1515 O O . VAL A 1 181 ? 16.140 -7.870 -30.040 1.00 92.31 181 VAL A O 1
ATOM 1518 N N . LYS A 1 182 ? 14.396 -9.004 -30.882 1.00 93.31 182 LYS A N 1
ATOM 1519 C CA . LYS A 1 182 ? 13.441 -7.891 -30.723 1.00 93.31 182 LYS A CA 1
ATOM 1520 C C . LYS A 1 182 ? 13.267 -7.487 -29.255 1.00 93.31 182 LYS A C 1
ATOM 1522 O O . LYS A 1 182 ? 13.260 -6.292 -28.955 1.00 93.31 182 LYS A O 1
ATOM 1527 N N . LEU A 1 183 ? 13.185 -8.456 -28.342 1.00 92.38 183 LEU A N 1
ATOM 1528 C CA . LEU A 1 183 ? 13.103 -8.219 -26.899 1.00 92.38 183 LEU A CA 1
ATOM 1529 C C . LEU A 1 183 ? 14.342 -7.478 -26.375 1.00 92.38 183 LEU A C 1
ATOM 1531 O O . LEU A 1 183 ? 14.211 -6.471 -25.677 1.00 92.38 183 LEU A O 1
ATOM 1535 N N . VAL A 1 184 ? 15.542 -7.939 -26.733 1.00 95.38 184 VAL A N 1
ATOM 1536 C CA . VAL A 1 184 ? 16.811 -7.318 -26.323 1.00 95.38 184 VAL A CA 1
ATOM 1537 C C . VAL A 1 184 ? 16.927 -5.898 -26.879 1.00 95.38 184 VAL A C 1
ATOM 1539 O O . VAL A 1 184 ? 17.291 -4.983 -26.139 1.00 95.38 184 VAL A O 1
ATOM 1542 N N . ASN A 1 185 ? 16.548 -5.681 -28.141 1.00 94.75 185 ASN A N 1
ATOM 1543 C CA . ASN A 1 185 ? 16.531 -4.349 -28.745 1.00 94.75 185 ASN A CA 1
ATOM 1544 C C . ASN A 1 185 ? 15.573 -3.408 -28.006 1.00 94.75 185 ASN A C 1
ATOM 1546 O O . ASN A 1 185 ? 15.947 -2.282 -27.673 1.00 94.75 185 ASN A O 1
ATOM 1550 N N . ARG A 1 186 ? 14.362 -3.877 -27.674 1.00 92.88 186 ARG A N 1
ATOM 1551 C CA . ARG A 1 186 ? 13.399 -3.085 -26.898 1.00 92.88 186 ARG A CA 1
ATOM 1552 C C . ARG A 1 186 ? 13.922 -2.766 -25.497 1.00 92.88 186 ARG A C 1
ATOM 1554 O O . ARG A 1 186 ? 13.808 -1.622 -25.063 1.00 92.88 186 ARG A O 1
ATOM 1561 N N . ARG A 1 187 ? 14.530 -3.739 -24.810 1.00 93.00 187 ARG A N 1
ATOM 1562 C CA . ARG A 1 187 ? 15.180 -3.534 -23.505 1.00 93.00 187 ARG A CA 1
ATOM 1563 C C . ARG A 1 187 ? 16.239 -2.435 -23.581 1.00 93.00 187 ARG A C 1
ATOM 1565 O O . ARG A 1 187 ? 16.253 -1.554 -22.728 1.00 93.00 187 ARG A O 1
ATOM 1572 N N . ASN A 1 188 ? 17.120 -2.490 -24.576 1.00 94.56 188 ASN A N 1
ATOM 1573 C CA . ASN A 1 188 ? 18.206 -1.522 -24.711 1.00 94.56 188 ASN A CA 1
ATOM 1574 C C . ASN A 1 188 ? 17.669 -0.112 -24.993 1.00 94.56 188 ASN A C 1
ATOM 1576 O O . ASN A 1 188 ? 18.110 0.832 -24.344 1.00 94.56 188 ASN A O 1
ATOM 1580 N N . ALA A 1 189 ? 16.648 0.016 -25.847 1.00 92.81 189 ALA A N 1
ATOM 1581 C CA . ALA A 1 189 ? 15.977 1.294 -26.083 1.00 92.81 189 ALA A CA 1
ATOM 1582 C C . ALA A 1 189 ? 15.410 1.901 -24.785 1.00 92.81 189 ALA A C 1
ATOM 1584 O O . ALA A 1 189 ? 15.653 3.068 -24.495 1.00 92.81 189 ALA A O 1
ATOM 1585 N N . ILE A 1 190 ? 14.736 1.096 -23.952 1.00 88.69 190 ILE A N 1
ATOM 1586 C CA . ILE A 1 190 ? 14.206 1.552 -22.654 1.00 88.69 190 ILE A CA 1
ATOM 1587 C C . ILE A 1 190 ? 15.333 2.005 -21.713 1.00 88.69 190 ILE A C 1
ATOM 1589 O O . ILE A 1 190 ? 15.199 3.013 -21.018 1.00 88.69 190 ILE A O 1
ATOM 1593 N N . ILE A 1 191 ? 16.450 1.272 -21.669 1.00 90.81 191 ILE A N 1
ATOM 1594 C CA . ILE A 1 191 ? 17.612 1.645 -20.848 1.00 90.81 191 ILE A CA 1
ATOM 1595 C C . ILE A 1 191 ? 18.174 2.997 -21.295 1.00 90.81 191 ILE A C 1
ATOM 1597 O O . ILE A 1 191 ? 18.471 3.843 -20.448 1.00 90.81 191 ILE A O 1
ATOM 1601 N N . ASP A 1 192 ? 18.305 3.211 -22.600 1.00 92.38 192 ASP A N 1
ATOM 1602 C CA . ASP A 1 192 ? 18.838 4.456 -23.147 1.00 92.38 192 ASP A CA 1
ATOM 1603 C C . ASP A 1 192 ? 17.888 5.636 -22.919 1.00 92.38 192 ASP A C 1
ATOM 1605 O O . ASP A 1 192 ? 18.341 6.713 -22.526 1.00 92.38 192 ASP A O 1
ATOM 1609 N N . ASP A 1 193 ? 16.578 5.437 -23.064 1.00 88.88 193 ASP A N 1
ATOM 1610 C CA . ASP A 1 193 ? 15.573 6.459 -22.757 1.00 88.88 193 ASP A CA 1
ATOM 1611 C C . ASP A 1 193 ? 15.603 6.848 -21.273 1.00 88.88 193 ASP A C 1
ATOM 1613 O O . ASP A 1 193 ? 15.593 8.035 -20.932 1.00 88.88 193 ASP A O 1
ATOM 1617 N N . ASN A 1 194 ? 15.728 5.870 -20.372 1.00 85.94 194 ASN A N 1
ATOM 1618 C CA . ASN A 1 194 ? 15.868 6.132 -18.940 1.00 85.94 194 ASN A CA 1
ATOM 1619 C C . ASN A 1 194 ? 17.154 6.903 -18.621 1.00 85.94 194 ASN A C 1
ATOM 1621 O O . ASN A 1 194 ? 17.111 7.866 -17.856 1.00 85.94 194 ASN A O 1
ATOM 1625 N N . ARG A 1 195 ? 18.286 6.545 -19.243 1.00 88.75 195 ARG A N 1
ATOM 1626 C CA . ARG A 1 195 ? 19.550 7.285 -19.089 1.00 88.75 195 ARG A CA 1
ATOM 1627 C C . ARG A 1 195 ? 19.416 8.734 -19.541 1.00 88.75 195 ARG A C 1
ATOM 1629 O O . ARG A 1 195 ? 19.837 9.627 -18.809 1.00 88.75 195 ARG A O 1
ATOM 1636 N N . LYS A 1 196 ? 18.802 8.974 -20.704 1.00 88.62 196 LYS A N 1
ATOM 1637 C CA . LYS A 1 196 ? 18.552 10.327 -21.224 1.00 88.62 196 LYS A CA 1
ATOM 1638 C C . LYS A 1 196 ? 17.658 11.133 -20.287 1.00 88.62 196 LYS A C 1
ATOM 1640 O O . LYS A 1 196 ? 17.982 12.275 -19.990 1.00 88.62 196 LYS A O 1
ATOM 1645 N N . ARG A 1 197 ? 16.580 10.538 -19.766 1.00 84.88 197 ARG A N 1
ATOM 1646 C CA . ARG A 1 197 ? 15.699 11.191 -18.783 1.00 84.88 197 ARG A CA 1
ATOM 1647 C C . ARG A 1 197 ? 16.442 11.565 -17.505 1.00 84.88 197 ARG A C 1
ATOM 1649 O O . ARG A 1 197 ? 16.302 12.688 -17.037 1.00 84.88 197 ARG A O 1
ATOM 1656 N N . THR A 1 198 ? 17.246 10.655 -16.956 1.00 86.31 198 THR A N 1
ATOM 1657 C CA . THR A 1 198 ? 18.069 10.943 -15.772 1.00 86.31 198 THR A CA 1
ATOM 1658 C C . THR A 1 198 ? 19.082 12.050 -16.050 1.00 86.31 198 THR A C 1
ATOM 1660 O O . THR A 1 198 ? 19.284 12.915 -15.203 1.00 86.31 198 THR A O 1
ATOM 1663 N N . GLN A 1 199 ? 19.707 12.047 -17.228 1.00 87.75 199 GLN A N 1
ATOM 1664 C CA . GLN A 1 199 ? 20.649 13.089 -17.622 1.00 87.75 199 GLN A CA 1
ATOM 1665 C C . GLN A 1 199 ? 19.957 14.453 -17.753 1.00 87.75 199 GLN A C 1
ATOM 1667 O O . GLN A 1 199 ? 20.412 15.414 -17.144 1.00 87.75 199 GLN A O 1
ATOM 1672 N N . ALA A 1 200 ? 18.810 14.515 -18.432 1.00 85.12 200 ALA A N 1
ATOM 1673 C CA . ALA A 1 200 ? 18.014 15.734 -18.556 1.00 85.12 200 ALA A CA 1
ATOM 1674 C C . ALA A 1 200 ? 17.548 16.267 -17.188 1.00 85.12 200 ALA A C 1
ATOM 1676 O O . ALA A 1 200 ? 17.622 17.463 -16.930 1.00 85.12 200 ALA A O 1
ATOM 1677 N N . GLN A 1 201 ? 17.131 15.386 -16.269 1.00 84.94 201 GLN A N 1
ATOM 1678 C CA . GLN A 1 201 ? 16.780 15.774 -14.896 1.00 84.94 201 GLN A CA 1
ATOM 1679 C C . GLN A 1 201 ? 17.973 16.351 -14.124 1.00 84.94 201 GLN A C 1
ATOM 1681 O O . GLN A 1 201 ? 17.821 17.340 -13.404 1.00 84.94 201 GLN A O 1
ATOM 1686 N N . LYS A 1 202 ? 19.162 15.753 -14.271 1.00 88.00 202 LYS A N 1
ATOM 1687 C CA . LYS A 1 202 ? 20.397 16.280 -13.674 1.00 88.00 202 LYS A CA 1
ATOM 1688 C C . LYS A 1 202 ? 20.752 17.648 -14.240 1.00 88.00 202 LYS A C 1
ATOM 1690 O O . LYS A 1 202 ? 21.058 18.546 -13.469 1.00 88.00 202 LYS A O 1
ATOM 1695 N N . GLU A 1 203 ? 20.679 17.818 -15.556 1.00 89.69 203 GLU A N 1
ATOM 1696 C CA . GLU A 1 203 ? 20.929 19.102 -16.220 1.00 89.69 203 GLU A CA 1
ATOM 1697 C C . GLU A 1 203 ? 19.945 20.175 -15.744 1.00 89.69 203 GLU A C 1
ATOM 1699 O O . GLU A 1 203 ? 20.364 21.271 -15.381 1.00 89.69 203 GLU A O 1
ATOM 1704 N N . GLN A 1 204 ? 18.659 19.837 -15.635 1.00 86.44 204 GLN A N 1
ATOM 1705 C CA . GLN A 1 204 ? 17.637 20.744 -15.117 1.00 86.44 204 GLN A CA 1
ATOM 1706 C C . GLN A 1 204 ? 17.884 21.125 -13.651 1.00 86.44 204 GLN A C 1
ATOM 1708 O O . GLN A 1 204 ? 17.733 22.287 -13.282 1.00 86.44 204 GLN A O 1
ATOM 1713 N N . THR A 1 205 ? 18.302 20.166 -12.821 1.00 87.88 205 THR A N 1
ATOM 1714 C CA . THR A 1 205 ? 18.646 20.425 -11.415 1.00 87.88 205 THR A CA 1
ATOM 1715 C C . THR A 1 205 ? 19.886 21.307 -11.304 1.00 87.88 205 THR A C 1
ATOM 1717 O O . THR A 1 205 ? 19.885 22.257 -10.529 1.00 87.88 205 THR A O 1
ATOM 1720 N N . ASN A 1 206 ? 20.922 21.044 -12.102 1.00 91.19 206 ASN A N 1
ATOM 1721 C CA . ASN A 1 206 ? 22.133 21.862 -12.119 1.00 91.19 206 ASN A CA 1
ATOM 1722 C C . ASN A 1 206 ? 21.822 23.297 -12.550 1.00 91.19 206 ASN A C 1
ATOM 1724 O O . ASN A 1 206 ? 22.214 24.229 -11.859 1.00 91.19 206 ASN A O 1
ATOM 1728 N N . MET A 1 207 ? 21.042 23.474 -13.621 1.00 90.81 207 MET A N 1
ATOM 1729 C CA . MET A 1 207 ? 20.596 24.793 -14.075 1.00 90.81 207 MET A CA 1
ATOM 1730 C C . MET A 1 207 ? 19.798 25.528 -12.988 1.00 90.81 207 MET A C 1
ATOM 1732 O O . MET A 1 207 ? 20.018 26.712 -12.749 1.00 90.81 207 MET A O 1
ATOM 1736 N N . PHE A 1 208 ? 18.894 24.832 -12.293 1.00 91.25 208 PHE A N 1
ATOM 1737 C CA . PHE A 1 208 ? 18.140 25.409 -11.180 1.00 91.25 208 PHE A CA 1
ATOM 1738 C C . PHE A 1 208 ? 19.062 25.873 -10.040 1.00 91.25 208 PHE A C 1
ATOM 1740 O O . PHE A 1 208 ? 18.924 26.992 -9.546 1.00 91.25 208 PHE A O 1
ATOM 1747 N N . VAL A 1 209 ? 20.032 25.040 -9.650 1.00 92.12 209 VAL A N 1
ATOM 1748 C CA . VAL A 1 209 ? 21.024 25.376 -8.618 1.00 92.12 209 VAL A CA 1
ATOM 1749 C C . VAL A 1 209 ? 21.878 26.572 -9.042 1.00 92.12 209 VAL A C 1
ATOM 1751 O O . VAL A 1 209 ? 22.079 27.478 -8.235 1.00 92.12 209 VAL A O 1
ATOM 1754 N N . GLU A 1 210 ? 22.326 26.626 -10.297 1.00 93.50 210 GLU A N 1
ATOM 1755 C CA . GLU A 1 210 ? 23.088 27.755 -10.843 1.00 93.50 210 GLU A CA 1
ATOM 1756 C C . GLU A 1 210 ? 22.287 29.066 -10.798 1.00 93.50 210 GLU A C 1
ATOM 1758 O O . GLU A 1 210 ? 22.822 30.102 -10.402 1.00 93.50 210 GLU A O 1
ATOM 1763 N N . LEU A 1 211 ? 20.992 29.037 -11.136 1.00 92.62 211 LEU A N 1
ATOM 1764 C CA . LEU A 1 211 ? 20.116 30.213 -11.060 1.00 92.62 211 LEU A CA 1
ATOM 1765 C C . LEU A 1 211 ? 19.939 30.716 -9.620 1.00 92.62 211 LEU A C 1
ATOM 1767 O O . LEU A 1 211 ? 19.986 31.925 -9.380 1.00 92.62 211 LEU A O 1
ATOM 1771 N N . VAL A 1 212 ? 19.769 29.802 -8.658 1.00 93.38 212 VAL A N 1
ATOM 1772 C CA . VAL A 1 212 ? 19.697 30.141 -7.227 1.00 93.38 212 VAL A CA 1
ATOM 1773 C C . VAL A 1 212 ? 21.015 30.754 -6.752 1.00 93.38 212 VAL A C 1
ATOM 1775 O O . VAL A 1 212 ? 21.008 31.824 -6.143 1.00 93.38 212 VAL A O 1
ATOM 1778 N N . GLN A 1 213 ? 22.148 30.123 -7.073 1.00 93.12 213 GLN A N 1
ATOM 1779 C CA . GLN A 1 213 ? 23.478 30.617 -6.705 1.00 93.12 213 GLN A CA 1
ATOM 1780 C C . GLN A 1 213 ? 23.765 31.991 -7.307 1.00 93.12 213 GLN A C 1
ATOM 1782 O O . GLN A 1 213 ? 24.304 32.855 -6.620 1.00 93.12 213 GLN A O 1
ATOM 1787 N N . LYS A 1 214 ? 23.359 32.228 -8.558 1.00 94.12 214 LYS A N 1
ATOM 1788 C CA . LYS A 1 214 ? 23.510 33.529 -9.211 1.00 94.12 214 LYS A CA 1
ATOM 1789 C C . LYS A 1 214 ? 22.738 34.627 -8.475 1.00 94.12 214 LYS A C 1
ATOM 1791 O O . LYS A 1 214 ? 23.325 35.665 -8.186 1.00 94.12 214 LYS A O 1
ATOM 1796 N N . LYS A 1 215 ? 21.464 34.396 -8.122 1.00 91.12 215 LYS A N 1
ATOM 1797 C CA . LYS A 1 215 ? 20.667 35.371 -7.349 1.00 91.12 215 LYS A CA 1
ATOM 1798 C C . LYS A 1 215 ? 21.279 35.639 -5.968 1.00 91.12 215 LYS A C 1
ATOM 1800 O O . LYS A 1 215 ? 21.349 36.791 -5.555 1.00 91.12 215 LYS A O 1
ATOM 1805 N N . ILE A 1 216 ? 21.764 34.604 -5.276 1.00 92.75 216 ILE A N 1
ATOM 1806 C CA . ILE A 1 216 ? 22.460 34.757 -3.984 1.00 92.75 216 ILE A CA 1
ATOM 1807 C C . ILE A 1 216 ? 23.724 35.607 -4.151 1.00 92.75 216 ILE A C 1
ATOM 1809 O O . ILE A 1 216 ? 23.912 36.576 -3.422 1.00 92.75 216 ILE A O 1
ATOM 1813 N N . HIS A 1 217 ? 24.551 35.303 -5.152 1.00 93.31 217 HIS A N 1
ATOM 1814 C CA . HIS A 1 217 ? 25.786 36.039 -5.401 1.00 93.31 217 HIS A CA 1
ATOM 1815 C C . HIS A 1 217 ? 25.537 37.506 -5.781 1.00 93.31 217 HIS A C 1
ATOM 1817 O O . HIS A 1 217 ? 26.296 38.385 -5.377 1.00 93.31 217 HIS A O 1
ATOM 1823 N N . GLU A 1 218 ? 24.467 37.799 -6.524 1.00 92.44 218 GLU A N 1
ATOM 1824 C CA . GLU A 1 218 ? 24.032 39.173 -6.807 1.00 92.44 218 GLU A CA 1
ATOM 1825 C C . GLU A 1 218 ? 23.641 39.916 -5.519 1.00 92.44 218 GLU A C 1
ATOM 1827 O O . GLU A 1 218 ? 23.988 41.085 -5.356 1.00 92.44 218 GLU A O 1
ATOM 1832 N N . MET A 1 219 ? 22.962 39.253 -4.579 1.00 90.56 219 MET A N 1
ATOM 1833 C CA . MET A 1 219 ? 22.617 39.841 -3.279 1.00 90.56 219 MET A CA 1
ATOM 1834 C C . MET A 1 219 ? 23.873 40.138 -2.450 1.00 90.56 219 MET A C 1
ATOM 1836 O O . MET A 1 219 ? 24.042 41.265 -1.982 1.00 90.56 219 MET A O 1
ATOM 1840 N N . GLU A 1 220 ? 24.787 39.174 -2.343 1.00 91.06 220 GLU A N 1
ATOM 1841 C CA . GLU A 1 220 ? 26.061 39.332 -1.629 1.00 91.06 220 GLU A CA 1
ATOM 1842 C C . GLU A 1 220 ? 26.936 40.429 -2.249 1.00 91.06 220 GLU A C 1
ATOM 1844 O O . GLU A 1 220 ? 27.491 41.265 -1.537 1.00 91.06 220 GLU A O 1
ATOM 1849 N N . SER A 1 221 ? 27.011 40.482 -3.584 1.00 92.50 221 SER A N 1
ATOM 1850 C CA . SER A 1 221 ? 27.766 41.507 -4.322 1.00 92.50 221 SER A CA 1
ATOM 1851 C C . SER A 1 221 ? 27.197 42.914 -4.124 1.00 92.50 221 SER A C 1
ATOM 1853 O O . SER A 1 221 ? 27.935 43.894 -4.201 1.00 92.50 221 SER A O 1
ATOM 1855 N N . ASN A 1 222 ? 25.901 43.021 -3.821 1.00 92.25 222 ASN A N 1
ATOM 1856 C CA . ASN A 1 222 ? 25.237 44.267 -3.440 1.00 92.25 222 ASN A CA 1
ATOM 1857 C C . ASN A 1 222 ? 25.353 44.578 -1.933 1.00 92.25 222 ASN A C 1
ATOM 1859 O O . ASN A 1 222 ? 24.726 45.522 -1.450 1.00 92.25 222 ASN A O 1
ATOM 1863 N N . GLY A 1 223 ? 26.152 43.808 -1.185 1.00 87.06 223 GLY A N 1
ATOM 1864 C CA . GLY A 1 223 ? 26.399 44.004 0.244 1.00 87.06 223 GLY A CA 1
ATOM 1865 C C . GLY A 1 223 ? 25.283 43.493 1.158 1.00 87.06 223 GLY A C 1
ATOM 1866 O O . GLY A 1 223 ? 25.224 43.895 2.319 1.00 87.06 223 GLY A O 1
ATOM 1867 N N . ILE A 1 224 ? 24.387 42.640 0.653 1.00 91.62 224 ILE A N 1
ATOM 1868 C CA . ILE A 1 224 ? 23.318 42.024 1.445 1.00 91.62 224 ILE A CA 1
ATOM 1869 C C . ILE A 1 224 ? 23.863 40.747 2.091 1.00 91.62 224 ILE A C 1
ATOM 1871 O O . ILE A 1 224 ? 24.272 39.822 1.394 1.00 91.62 224 ILE A O 1
ATOM 1875 N N . GLU A 1 225 ? 23.831 40.671 3.422 1.00 90.50 225 GLU A N 1
ATOM 1876 C CA . GLU A 1 225 ? 24.133 39.435 4.148 1.00 90.50 225 GLU A CA 1
ATOM 1877 C C . GLU A 1 225 ? 22.980 38.435 3.969 1.00 90.50 225 GLU A C 1
ATOM 1879 O O . GLU A 1 225 ? 21.838 38.694 4.358 1.00 90.50 225 GLU A O 1
ATOM 1884 N N . VAL A 1 226 ? 23.262 37.300 3.329 1.00 88.25 226 VAL A N 1
ATOM 1885 C CA . VAL A 1 226 ? 22.235 36.322 2.957 1.00 88.25 226 VAL A CA 1
ATOM 1886 C C . VAL A 1 226 ? 21.936 35.388 4.129 1.00 88.25 226 VAL A C 1
ATOM 1888 O O . VAL A 1 226 ? 22.795 34.643 4.592 1.00 88.25 226 VAL A O 1
ATOM 1891 N N . THR A 1 227 ? 20.684 35.396 4.591 1.00 93.25 227 THR A N 1
ATOM 1892 C CA . THR A 1 227 ? 20.195 34.500 5.654 1.00 93.25 227 THR A CA 1
ATOM 1893 C C . THR A 1 227 ? 19.469 33.277 5.088 1.00 93.25 227 THR A C 1
ATOM 1895 O O . THR A 1 227 ? 18.999 33.283 3.950 1.00 93.25 227 THR A O 1
ATOM 1898 N N . GLU A 1 228 ? 19.292 32.230 5.900 1.00 89.62 228 GLU A N 1
ATOM 1899 C CA . GLU A 1 228 ? 18.585 31.003 5.495 1.00 89.62 228 GLU A CA 1
ATOM 1900 C C . GLU A 1 228 ? 17.144 31.265 5.010 1.00 89.62 228 GLU A C 1
ATOM 1902 O O . GLU A 1 228 ? 16.681 30.641 4.054 1.00 89.62 228 GLU A O 1
ATOM 1907 N N . SER A 1 229 ? 16.435 32.220 5.627 1.00 90.19 229 SER A N 1
ATOM 1908 C CA . SER A 1 229 ? 15.087 32.616 5.188 1.00 90.19 229 SER A CA 1
ATOM 1909 C C . SER A 1 229 ? 15.108 33.195 3.774 1.00 90.19 229 SER A C 1
ATOM 1911 O O . SER A 1 229 ? 14.261 32.856 2.955 1.00 90.19 229 SER A O 1
ATOM 1913 N N . MET A 1 230 ? 16.114 34.012 3.459 1.00 88.75 230 MET A N 1
ATOM 1914 C CA . MET A 1 230 ? 16.256 34.637 2.143 1.00 88.75 230 MET A CA 1
ATOM 1915 C C . MET A 1 230 ? 16.629 33.605 1.078 1.00 88.75 230 MET A C 1
ATOM 1917 O O . MET A 1 230 ? 16.148 33.688 -0.047 1.00 88.75 230 MET A O 1
ATOM 1921 N N . VAL A 1 231 ? 17.413 32.581 1.430 1.00 89.75 231 VAL A N 1
ATOM 1922 C CA . VAL A 1 231 ? 17.679 31.443 0.534 1.00 89.75 231 VAL A CA 1
ATOM 1923 C C . VAL A 1 231 ? 16.384 30.699 0.196 1.00 89.75 231 VAL A C 1
ATOM 1925 O O . VAL A 1 231 ? 16.161 30.373 -0.969 1.00 89.75 231 VAL A O 1
ATOM 1928 N N . LYS A 1 232 ? 15.498 30.471 1.176 1.00 91.31 232 LYS A N 1
ATOM 1929 C CA . LYS A 1 232 ? 14.180 29.850 0.939 1.00 91.31 232 LYS A CA 1
ATOM 1930 C C . LYS A 1 232 ? 13.317 30.694 -0.004 1.00 91.31 232 LYS A C 1
ATOM 1932 O O . LYS A 1 232 ? 12.716 30.138 -0.924 1.00 91.31 232 LYS A O 1
ATOM 1937 N N . ASP A 1 233 ? 13.325 32.014 0.162 1.00 91.19 233 ASP A N 1
ATOM 1938 C CA . ASP A 1 233 ? 12.598 32.940 -0.714 1.00 91.19 233 ASP A CA 1
ATOM 1939 C C . ASP A 1 233 ? 13.173 32.962 -2.139 1.00 91.19 233 ASP A C 1
ATOM 1941 O O . ASP A 1 233 ? 12.422 32.954 -3.118 1.00 91.19 233 ASP A O 1
ATOM 1945 N N . VAL A 1 234 ? 14.502 32.922 -2.280 1.00 90.06 234 VAL A N 1
ATOM 1946 C CA . VAL A 1 234 ? 15.178 32.827 -3.582 1.00 90.06 234 VAL A CA 1
ATOM 1947 C C . VAL A 1 234 ? 14.833 31.511 -4.274 1.00 90.06 234 VAL A C 1
ATOM 1949 O O . VAL A 1 234 ? 14.474 31.530 -5.449 1.00 90.06 234 VAL A O 1
ATOM 1952 N N . ILE A 1 235 ? 14.877 30.380 -3.563 1.00 91.62 235 ILE A N 1
ATOM 1953 C CA . ILE A 1 235 ? 14.483 29.070 -4.101 1.00 91.62 235 ILE A CA 1
ATOM 1954 C C . ILE A 1 235 ? 13.026 29.105 -4.578 1.00 91.62 235 ILE A C 1
ATOM 1956 O O . ILE A 1 235 ? 12.746 28.685 -5.699 1.00 91.62 235 ILE A O 1
ATOM 1960 N N . ALA A 1 236 ? 12.106 29.646 -3.771 1.00 89.88 236 ALA A N 1
ATOM 1961 C CA . ALA A 1 236 ? 10.694 29.763 -4.135 1.00 89.88 236 ALA A CA 1
ATOM 1962 C C . ALA A 1 236 ? 10.479 30.677 -5.355 1.00 89.88 236 ALA A C 1
ATOM 1964 O O . ALA A 1 236 ? 9.682 30.358 -6.238 1.00 89.88 236 ALA A O 1
ATOM 1965 N N . SER A 1 237 ? 11.218 31.788 -5.438 1.00 91.06 237 SER A N 1
ATOM 1966 C CA . SER A 1 237 ? 11.188 32.690 -6.592 1.00 91.06 237 SER A CA 1
ATOM 1967 C C . SER A 1 237 ? 11.713 32.011 -7.855 1.00 91.06 237 SER A C 1
ATOM 1969 O O . SER A 1 237 ? 11.037 32.051 -8.876 1.00 91.06 237 SER A O 1
ATOM 1971 N N . VAL A 1 238 ? 12.884 31.368 -7.803 1.00 88.75 238 VAL A N 1
ATOM 1972 C CA . VAL A 1 238 ? 13.462 30.679 -8.969 1.00 88.75 238 VAL A CA 1
ATOM 1973 C C . VAL A 1 238 ? 12.565 29.524 -9.412 1.00 88.75 238 VAL A C 1
ATOM 1975 O O . VAL A 1 238 ? 12.389 29.325 -10.610 1.00 88.75 238 VAL A O 1
ATOM 1978 N N . ALA A 1 239 ? 11.946 28.798 -8.476 1.00 86.50 239 ALA A N 1
ATOM 1979 C CA . ALA A 1 239 ? 11.005 27.730 -8.803 1.00 86.50 239 ALA A CA 1
ATOM 1980 C C . ALA A 1 239 ? 9.795 28.262 -9.580 1.00 86.50 239 ALA A C 1
ATOM 1982 O O . ALA A 1 239 ? 9.453 27.696 -10.610 1.00 86.50 239 ALA A O 1
ATOM 1983 N N . LYS A 1 240 ? 9.214 29.384 -9.139 1.00 87.25 240 LYS A N 1
ATOM 1984 C CA . LYS A 1 240 ? 8.080 30.039 -9.807 1.00 87.25 240 LYS A CA 1
ATOM 1985 C C . LYS A 1 240 ? 8.426 30.613 -11.187 1.00 87.25 240 LYS A C 1
ATOM 1987 O O . LYS A 1 240 ? 7.560 30.692 -12.048 1.00 87.25 240 LYS A O 1
ATOM 1992 N N . ASP A 1 241 ? 9.670 31.045 -11.381 1.00 78.50 241 ASP A N 1
ATOM 1993 C CA . ASP A 1 241 ? 10.132 31.610 -12.654 1.00 78.50 241 ASP A CA 1
ATOM 1994 C C . ASP A 1 241 ? 10.503 30.513 -13.681 1.00 78.50 241 ASP A C 1
ATOM 1996 O O . ASP A 1 241 ? 10.596 30.798 -14.875 1.00 78.50 241 ASP A O 1
ATOM 2000 N N . THR A 1 242 ? 10.733 29.271 -13.230 1.00 74.00 242 THR A N 1
ATOM 2001 C CA . THR A 1 242 ? 11.269 28.165 -14.054 1.00 74.00 242 THR A CA 1
ATOM 2002 C C . THR A 1 242 ? 10.236 27.071 -14.366 1.00 74.00 242 THR A C 1
ATOM 2004 O O . THR A 1 242 ? 10.396 26.367 -15.365 1.00 74.00 242 THR A O 1
ATOM 2007 N N . PHE A 1 243 ? 9.199 26.912 -13.536 1.00 67.44 243 PHE A N 1
ATOM 2008 C CA . PHE A 1 243 ? 8.171 25.865 -13.625 1.00 67.44 243 PHE A CA 1
ATOM 2009 C C . PHE A 1 243 ? 6.764 26.459 -13.542 1.00 67.44 243 PHE A C 1
ATOM 2011 O O . PHE A 1 243 ? 5.872 25.914 -14.230 1.00 67.44 243 PHE A O 1
#

pLDDT: mean 90.17, std 5.88, range [56.84, 95.69]

Radius of gyration: 28.53 Å; chains: 1; bounding box: 55×73×70 Å

Foldseek 3Di:
DQVCVLCVVLPHHLVNLCVLLVHDSVRSVVQSVVCVVPVDDPAVLVSVLCCCDPNPDHDHSVRNVVSSNVNSVVCVVCVVVVNNPPHPVVVVVVVVVVVVVVVQVVDPHDPVVVVLVVCLVVPCVPPVVSVLVVVLVCVVVVNDDPVRADPVSVVSSVVVCVVCVVPDPDPDDDPCVVVVVVVVVVVVVVVVVVVVVVVVVVVVVVVLVVQLVVVVVVCVVVVHDDDPVNSVVSSVVSVVVPD

Secondary structure (DSSP, 8-state):
--HHHHHHHTT--HHHHHHHTT--HHHHHHHHHHHHHHS--SSHHHHHHHHHHHSSSPPPHHHHHHHHHHHHHHHHHHHHHT-TTS-HHHHHHHHHHHHHHHHHHTSS--HHHHHHHHHHHHHTTT-HHHHHHHHHHHHHTTSS-GGGS-HHHHHHHHHHHHHHTT---S------HHHHHHHHHHHHHHHHHHHHHHHHHHHHHHHHHHHHHHHHHHHHHTTPPPPHHHHHHHHHHHHHHH-

Sequence (243 aa):
MDIKRYLRGIGITQTDLANRLHLSRPTLDSYISQYEKTGKLSKKKYELIFDSLFGDTLLSKDEFIEMISNVGNLISQDEKYDVSELEPEDTDLFMSVLRNMRNDMVHSHSTNIYRYINIMISNYHKEEIFRYVADYFLFLNGLVDESDIMEKEKMYLAYLYDAFKNFPTESKPYEYEDVYVKLVNRRNAIIDDNRKRTQAQKEQTNMFVELVQKKIHEMESNGIEVTESMVKDVIASVAKDTF